Protein AF-A0A2R6P1H3-F1 (afdb_monomer_lite)

Organism: NCBI:txid98765

Radius of gyration: 21.79 Å; chains: 1; bounding box: 63×72×51 Å

Foldseek 3Di:
DDDDDDDDDPDDDDDDDPDDDDCPVVVVVVVVPPPPLQQDPDFDFDDPPDDDPDPVLVVLVVDDLVVVVVVVVVQQVVQVVVVPPPQPPPDQWGAGPPQKIKGWDQLDFVLQVRVQVRCVRQHPFDEWAFSGWDDPDRGTIITMTGHQDDDACVVVLVVDDPVQVVLQLVVVLRSLSSQQSAADDPAQWWDTAVSDFAQQLLFANPDGDDRDRHLLRVLVVLLVQFPDSVQQVVLCVLPSPDDFGWTKDQNADEGGTNRSHDYDSRRIDTDGSCRNLLSRCSVCVPPCPSSNVSSCVSCVPCVSVNVSSVSSSVGHDND

Structure (mmCIF, N/CA/C/O backbone):
data_AF-A0A2R6P1H3-F1
#
_entry.id   AF-A0A2R6P1H3-F1
#
loop_
_atom_site.group_PDB
_atom_site.id
_atom_site.type_symbol
_atom_site.label_atom_id
_atom_site.label_alt_id
_atom_site.label_comp_id
_atom_site.label_asym_id
_atom_site.label_entity_id
_atom_site.label_seq_id
_atom_site.pdbx_PDB_ins_code
_atom_site.Cartn_x
_atom_site.Cartn_y
_atom_site.Cartn_z
_atom_site.occupancy
_atom_site.B_iso_or_equiv
_atom_site.auth_seq_id
_atom_site.auth_comp_id
_atom_site.auth_asym_id
_atom_site.auth_atom_id
_atom_site.pdbx_PDB_model_num
ATOM 1 N N . MET A 1 1 ? -14.918 50.955 0.897 1.00 33.03 1 MET A N 1
ATOM 2 C CA . MET A 1 1 ? -15.504 50.212 -0.246 1.00 33.03 1 MET A CA 1
ATOM 3 C C . MET A 1 1 ? -14.558 49.056 -0.520 1.00 33.03 1 MET A C 1
ATOM 5 O O . MET A 1 1 ? -13.405 49.337 -0.771 1.00 33.03 1 MET A O 1
ATOM 9 N N . SER A 1 2 ? -14.876 47.780 -0.339 1.00 32.81 2 SER A N 1
ATOM 10 C CA . SER A 1 2 ? -16.127 47.047 -0.531 1.00 32.81 2 SER A CA 1
ATOM 11 C C . SER A 1 2 ? -16.197 45.882 0.476 1.00 32.81 2 SER A C 1
ATOM 13 O O . SER A 1 2 ? -15.184 45.242 0.744 1.00 32.81 2 SER A O 1
ATOM 15 N N . LYS A 1 3 ? -17.393 45.657 1.029 1.00 31.00 3 LYS A N 1
ATOM 16 C CA . LYS A 1 3 ? -17.771 44.568 1.940 1.00 31.00 3 LYS A CA 1
ATOM 17 C C . LYS A 1 3 ? -17.941 43.257 1.167 1.00 31.00 3 LYS A C 1
ATOM 19 O O . LYS A 1 3 ? -18.510 43.290 0.084 1.00 31.00 3 LYS A O 1
ATOM 24 N N . PHE A 1 4 ? -17.590 42.135 1.785 1.00 28.83 4 PHE A N 1
ATOM 25 C CA . PHE A 1 4 ? -18.264 40.854 1.561 1.00 28.83 4 PHE A CA 1
ATOM 26 C C . PHE A 1 4 ? -18.373 40.130 2.907 1.00 28.83 4 PHE A C 1
ATOM 28 O O . PHE A 1 4 ? -17.487 39.386 3.310 1.00 28.83 4 PHE A O 1
ATOM 35 N N . ASP A 1 5 ? -19.468 40.417 3.609 1.00 30.80 5 ASP A N 1
ATOM 36 C CA . ASP A 1 5 ? -20.153 39.423 4.428 1.00 30.80 5 ASP A CA 1
ATOM 37 C C . ASP A 1 5 ? -21.025 38.603 3.466 1.00 30.80 5 ASP A C 1
ATOM 39 O O . ASP A 1 5 ? -21.777 39.209 2.705 1.00 30.80 5 ASP A O 1
ATOM 43 N N . ASP A 1 6 ? -20.981 37.269 3.514 1.00 28.09 6 ASP A N 1
ATOM 44 C CA . ASP A 1 6 ? -22.211 36.520 3.789 1.00 28.09 6 ASP A CA 1
ATOM 45 C C . ASP A 1 6 ? -21.942 35.083 4.257 1.00 28.09 6 ASP A C 1
ATOM 47 O O . ASP A 1 6 ? -20.999 34.396 3.867 1.00 28.09 6 ASP A O 1
ATOM 51 N N . LYS A 1 7 ? -22.842 34.669 5.135 1.00 31.78 7 LYS A N 1
ATOM 52 C CA . LYS A 1 7 ? -22.964 33.418 5.860 1.00 31.78 7 LYS A CA 1
ATOM 53 C C . LYS A 1 7 ? -23.128 32.235 4.906 1.00 31.78 7 LYS A C 1
ATOM 55 O O . LYS A 1 7 ? -23.994 32.253 4.036 1.00 31.78 7 LYS A O 1
ATOM 60 N N . SER A 1 8 ? -22.461 31.118 5.197 1.00 29.45 8 SER A N 1
ATOM 61 C CA . SER A 1 8 ? -23.017 29.807 4.851 1.00 29.45 8 SER A CA 1
ATOM 62 C C . SER A 1 8 ? -23.124 28.952 6.109 1.00 29.45 8 SER A C 1
ATOM 64 O O . SER A 1 8 ? -22.167 28.704 6.836 1.00 29.45 8 SER A O 1
ATOM 66 N N . LYS A 1 9 ? -24.376 28.623 6.418 1.00 29.08 9 LYS A N 1
ATOM 67 C CA . LYS A 1 9 ? -24.818 27.813 7.544 1.00 29.08 9 LYS A CA 1
ATOM 68 C C . LYS A 1 9 ? -24.198 26.419 7.447 1.00 29.08 9 LYS A C 1
ATOM 70 O O . LYS A 1 9 ? -24.221 25.815 6.377 1.00 29.08 9 LYS A O 1
ATOM 75 N N . ALA A 1 10 ? -23.755 25.888 8.585 1.00 31.62 10 ALA A N 1
ATOM 76 C CA . ALA A 1 10 ? -23.544 24.460 8.768 1.00 31.62 10 ALA A CA 1
ATOM 77 C C . ALA A 1 10 ? -24.836 23.717 8.382 1.00 31.62 10 ALA A C 1
ATOM 79 O O . ALA A 1 10 ? -25.858 23.820 9.063 1.00 31.62 10 ALA A O 1
ATOM 80 N N . SER A 1 11 ? -24.813 23.029 7.242 1.00 28.19 11 SER A N 1
ATOM 81 C CA . SER A 1 11 ? -25.883 22.117 6.848 1.00 28.19 11 SER A CA 1
ATOM 82 C C . SER A 1 11 ? -25.566 20.743 7.433 1.00 28.19 11 SER A C 1
ATOM 84 O O . SER A 1 11 ? -24.443 20.257 7.316 1.00 28.19 11 SER A O 1
ATOM 86 N N . CYS A 1 12 ? -26.537 20.154 8.136 1.00 27.39 12 CYS A N 1
ATOM 87 C CA . CYS A 1 12 ? -26.436 18.795 8.664 1.00 27.39 12 CYS A CA 1
ATOM 88 C C . CYS A 1 12 ? -26.026 17.814 7.551 1.00 27.39 12 CYS A C 1
ATOM 90 O O . CYS A 1 12 ? -26.547 17.931 6.437 1.00 27.39 12 CYS A O 1
ATOM 92 N N . PRO A 1 13 ? -25.169 16.817 7.832 1.00 32.72 13 PRO A N 1
ATOM 93 C CA . PRO A 1 13 ? -24.882 15.777 6.857 1.00 32.72 13 PRO A CA 1
ATOM 94 C C . PRO A 1 13 ? -26.163 14.985 6.525 1.00 32.72 13 PRO A C 1
ATOM 96 O O . PRO A 1 13 ? -27.018 14.795 7.400 1.00 32.72 13 PRO A O 1
ATOM 99 N N . PRO A 1 14 ? -26.327 14.523 5.271 1.00 27.11 14 PRO A N 1
ATOM 100 C CA . PRO A 1 14 ? -27.475 13.717 4.879 1.00 27.11 14 PRO A CA 1
ATOM 101 C C . PRO A 1 14 ? -27.520 12.431 5.713 1.00 27.11 14 PRO A C 1
ATOM 103 O O . PRO A 1 14 ? -26.521 11.730 5.865 1.00 27.11 14 PRO A O 1
ATOM 106 N N . LYS A 1 15 ? -28.695 12.132 6.279 1.00 28.50 15 LYS A N 1
ATOM 107 C CA . LYS A 1 15 ? -28.952 10.884 7.006 1.00 28.50 15 LYS A CA 1
ATOM 108 C C . LYS A 1 15 ? -28.789 9.703 6.044 1.00 28.50 15 LYS A C 1
ATOM 110 O O . LYS A 1 15 ? -29.409 9.690 4.984 1.00 28.50 15 LYS A O 1
ATOM 115 N N . TRP A 1 16 ? -27.981 8.719 6.437 1.00 31.17 16 TRP A N 1
ATOM 116 C CA . TRP A 1 16 ? -27.856 7.438 5.742 1.00 31.17 16 TRP A CA 1
ATOM 117 C C . TRP A 1 16 ? -29.236 6.773 5.603 1.00 31.17 16 TRP A C 1
ATOM 119 O O . TRP A 1 16 ? -30.031 6.852 6.550 1.00 31.17 16 TRP A O 1
ATOM 129 N N . PRO A 1 17 ? -29.531 6.089 4.482 1.00 26.44 17 PRO A N 1
ATOM 130 C CA . PRO A 1 17 ? -30.713 5.246 4.392 1.00 26.44 17 PRO A CA 1
ATOM 131 C C . PRO A 1 17 ? -30.632 4.167 5.474 1.00 26.44 17 PRO A C 1
ATOM 133 O O . PRO A 1 17 ? -29.733 3.327 5.471 1.00 26.44 17 PRO A O 1
ATOM 136 N N . LYS A 1 18 ? -31.564 4.207 6.428 1.00 32.03 18 LYS A N 1
ATOM 137 C CA . LYS A 1 18 ? -31.853 3.059 7.282 1.00 32.03 18 LYS A CA 1
ATOM 138 C C . LYS A 1 18 ? -32.733 2.123 6.467 1.00 32.03 18 LYS A C 1
ATOM 140 O O . LYS A 1 18 ? -33.946 2.301 6.457 1.00 32.03 18 LYS A O 1
ATOM 145 N N . GLU A 1 19 ? -32.139 1.158 5.780 1.00 30.75 19 GLU A N 1
ATOM 146 C CA . GLU A 1 19 ? -32.908 0.005 5.317 1.00 30.75 19 GLU A CA 1
ATOM 147 C C . GLU A 1 19 ? -32.900 -1.080 6.392 1.00 30.75 19 GLU A C 1
ATOM 149 O O . GLU A 1 19 ? -31.860 -1.464 6.930 1.00 30.75 19 GLU A O 1
ATOM 154 N N . ALA A 1 20 ? -34.115 -1.482 6.755 1.00 28.38 20 ALA A N 1
ATOM 155 C CA . ALA A 1 20 ? -34.430 -2.420 7.810 1.00 28.38 20 ALA A CA 1
ATOM 156 C C . ALA A 1 20 ? -34.337 -3.875 7.325 1.00 28.38 20 ALA A C 1
ATOM 158 O O . ALA A 1 20 ? -34.759 -4.216 6.223 1.00 28.38 20 ALA A O 1
ATOM 159 N N . SER A 1 21 ? -33.797 -4.702 8.221 1.00 42.66 21 SER A N 1
ATOM 160 C CA . SER A 1 21 ? -34.005 -6.138 8.442 1.00 42.66 21 SER A CA 1
ATOM 161 C C . SER A 1 21 ? -34.788 -6.941 7.390 1.00 42.66 21 SER A C 1
ATOM 163 O O . SER A 1 21 ? -36.013 -6.857 7.302 1.00 42.66 21 SER A O 1
ATOM 165 N N . SER A 1 22 ? -34.073 -7.840 6.711 1.00 30.00 22 SER A N 1
ATOM 166 C CA . SER A 1 22 ? -34.547 -9.206 6.386 1.00 30.00 22 SER A CA 1
ATOM 167 C C . SER A 1 22 ? -33.457 -10.126 5.799 1.00 30.00 22 SER A C 1
ATOM 169 O O . SER A 1 22 ? -33.722 -11.304 5.591 1.00 30.00 22 SER A O 1
ATOM 171 N N . ASN A 1 23 ? -32.213 -9.657 5.618 1.00 34.69 23 ASN A N 1
ATOM 172 C CA . ASN A 1 23 ? -31.101 -10.462 5.075 1.00 34.69 23 ASN A CA 1
ATOM 173 C C . ASN A 1 23 ? -30.072 -10.968 6.110 1.00 34.69 23 ASN A C 1
ATOM 175 O O . ASN A 1 23 ? -29.084 -11.600 5.730 1.00 34.69 23 ASN A O 1
ATOM 179 N N . ASP A 1 24 ? -30.299 -10.746 7.409 1.00 37.62 24 ASP A N 1
ATOM 180 C CA . ASP A 1 24 ? -29.314 -11.058 8.461 1.00 37.62 24 ASP A CA 1
ATOM 181 C C . ASP A 1 24 ? -28.998 -12.560 8.593 1.00 37.62 24 ASP A C 1
ATOM 183 O O . ASP A 1 24 ? -27.904 -12.926 9.020 1.00 37.62 24 ASP A O 1
ATOM 187 N N . GLN A 1 25 ? -29.902 -13.452 8.172 1.00 29.39 25 GLN A N 1
ATOM 188 C CA . GLN A 1 25 ? -29.660 -14.900 8.245 1.00 29.39 25 GLN A CA 1
ATOM 189 C C . GLN A 1 25 ? -28.830 -15.446 7.074 1.00 29.39 25 GLN A C 1
ATOM 191 O O . GLN A 1 25 ? -28.012 -16.339 7.285 1.00 29.39 25 GLN A O 1
ATOM 196 N N . LEU A 1 26 ? -28.965 -14.879 5.870 1.00 31.67 26 LEU A N 1
ATOM 197 C CA . LEU A 1 26 ? -28.161 -15.271 4.703 1.00 31.67 26 LEU A CA 1
ATOM 198 C C . LEU A 1 26 ? -26.714 -14.769 4.821 1.00 31.67 26 LEU A C 1
ATOM 200 O O . LEU A 1 26 ? -25.782 -15.523 4.545 1.00 31.67 26 LEU A O 1
ATOM 204 N N . GLY A 1 27 ? -26.513 -13.548 5.333 1.00 31.25 27 GLY A N 1
ATOM 205 C CA . GLY A 1 27 ? -25.176 -13.015 5.624 1.00 31.25 27 GLY A CA 1
ATOM 206 C C . GLY A 1 27 ? -24.448 -13.798 6.724 1.00 31.25 27 GLY A C 1
ATOM 207 O O . GLY A 1 27 ? -23.279 -14.143 6.568 1.00 31.25 27 GLY A O 1
ATOM 208 N N . ALA A 1 28 ? -25.148 -14.173 7.801 1.00 30.77 28 ALA A N 1
ATOM 209 C CA . ALA A 1 28 ? -24.580 -14.952 8.907 1.00 30.77 28 ALA A CA 1
ATOM 210 C C . ALA A 1 28 ? -24.178 -16.391 8.528 1.00 30.77 28 ALA A C 1
ATOM 212 O O . ALA A 1 28 ? -23.336 -16.999 9.196 1.00 30.77 28 ALA A O 1
ATOM 213 N N . GLN A 1 29 ? -24.772 -16.952 7.472 1.00 29.25 29 GLN A N 1
ATOM 214 C CA . GLN A 1 29 ? -24.432 -18.282 6.965 1.00 29.25 29 GLN A CA 1
ATOM 215 C C . GLN A 1 29 ? -23.249 -18.235 5.985 1.00 29.25 29 GLN A C 1
ATOM 217 O O . GLN A 1 29 ? -22.448 -19.166 5.951 1.00 29.25 29 GLN A O 1
ATOM 222 N N . GLN A 1 30 ? -23.076 -17.121 5.267 1.00 34.50 30 GLN A N 1
ATOM 223 C CA . GLN A 1 30 ? -21.921 -16.868 4.401 1.00 34.50 30 GLN A CA 1
ATOM 224 C C . GLN A 1 30 ? -20.653 -16.531 5.210 1.00 34.50 30 GLN A C 1
ATOM 226 O O . GLN A 1 30 ? -19.574 -17.009 4.876 1.00 34.50 30 GLN A O 1
ATOM 231 N N . LEU A 1 31 ? -20.803 -15.826 6.341 1.00 39.59 31 LEU A N 1
ATOM 232 C CA . LEU A 1 31 ? -19.729 -15.510 7.300 1.00 39.59 31 LEU A CA 1
ATOM 233 C C . LEU A 1 31 ? -19.120 -16.749 7.985 1.00 39.59 31 LEU A C 1
ATOM 235 O O . LEU A 1 31 ? -17.983 -16.709 8.440 1.00 39.59 31 LEU A O 1
ATOM 239 N N . ARG A 1 32 ? -19.862 -17.864 8.057 1.00 32.06 32 ARG A N 1
ATOM 240 C CA . ARG A 1 32 ? -19.382 -19.138 8.628 1.00 32.06 32 ARG A CA 1
ATOM 241 C C . ARG A 1 32 ? -18.575 -19.991 7.644 1.00 32.06 32 ARG A C 1
ATOM 243 O O . ARG A 1 32 ? -17.956 -20.961 8.067 1.00 32.06 32 ARG A O 1
ATOM 250 N N . ASN A 1 33 ? -18.596 -19.620 6.364 1.00 34.75 33 ASN A N 1
ATOM 251 C CA . ASN A 1 33 ? -17.912 -20.306 5.271 1.00 34.75 33 ASN A CA 1
ATOM 252 C C . ASN A 1 33 ? -16.757 -19.479 4.693 1.00 34.75 33 ASN A C 1
ATOM 254 O O . ASN A 1 33 ? -16.217 -19.857 3.651 1.00 34.75 33 ASN A O 1
ATOM 258 N N . GLU A 1 34 ? -16.370 -18.363 5.326 1.00 49.38 34 GLU A N 1
ATOM 259 C CA . GLU A 1 34 ? -15.083 -17.761 4.988 1.00 49.38 34 GLU A CA 1
ATOM 260 C C . GLU A 1 34 ? -14.005 -18.815 5.259 1.00 49.38 34 GLU A C 1
ATOM 262 O O . GLU A 1 34 ? -14.027 -19.422 6.336 1.00 49.38 34 GLU A O 1
ATOM 267 N N . PRO A 1 35 ? -13.113 -19.105 4.291 1.00 43.41 35 PRO A N 1
ATOM 268 C CA . PRO A 1 35 ? -12.033 -20.044 4.523 1.00 43.41 35 PRO A CA 1
ATOM 269 C C . PRO A 1 35 ? -11.306 -19.544 5.761 1.00 43.41 35 PRO A C 1
ATOM 271 O O . PRO A 1 35 ? -10.772 -18.435 5.753 1.00 43.41 35 PRO A O 1
ATOM 274 N N . SER A 1 36 ? -11.372 -20.331 6.839 1.00 44.16 36 SER A N 1
ATOM 275 C CA . SER A 1 36 ? -10.638 -20.091 8.075 1.00 44.16 36 SER A CA 1
ATOM 276 C C . SER A 1 36 ? -9.272 -19.565 7.686 1.00 44.16 36 SER A C 1
ATOM 278 O O . SER A 1 36 ? -8.607 -20.262 6.926 1.00 44.16 36 SER A O 1
ATOM 280 N N . PHE A 1 37 ? -8.925 -18.344 8.105 1.00 52.81 37 PHE A N 1
ATOM 281 C CA . PHE A 1 37 ? -7.679 -17.660 7.763 1.00 52.81 37 PHE A CA 1
ATOM 282 C C . PHE A 1 37 ? -6.517 -18.651 7.816 1.00 52.81 37 PHE A C 1
ATOM 284 O O . PHE A 1 37 ? -5.972 -18.942 8.880 1.00 52.81 37 PHE A O 1
ATOM 291 N N . HIS A 1 38 ? -6.187 -19.248 6.673 1.00 54.06 38 HIS A N 1
ATOM 292 C CA . HIS A 1 38 ? -5.182 -20.288 6.629 1.00 54.06 38 HIS A CA 1
ATOM 293 C C . HIS A 1 38 ? -3.865 -19.543 6.598 1.00 54.06 38 HIS A C 1
ATOM 295 O O . HIS A 1 38 ? -3.407 -19.110 5.543 1.00 54.06 38 HIS A O 1
ATOM 301 N N . THR A 1 39 ? -3.29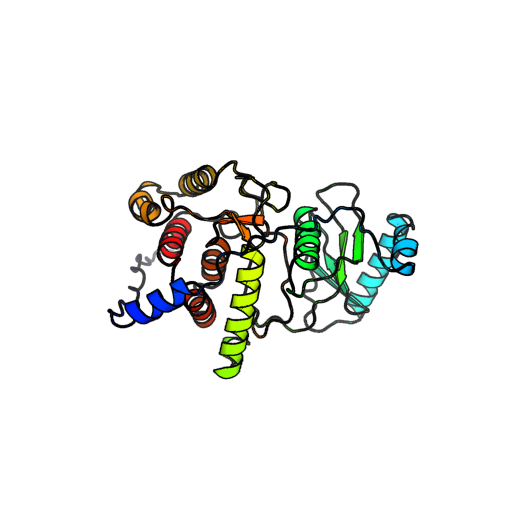4 -19.327 7.783 1.00 60.81 39 THR A N 1
ATOM 302 C CA . THR A 1 39 ? -1.964 -18.751 7.918 1.00 60.81 39 THR A CA 1
ATOM 303 C C . THR A 1 39 ? -1.014 -19.559 7.051 1.00 60.81 39 THR A C 1
ATOM 305 O O . THR A 1 39 ? -0.880 -20.776 7.213 1.00 60.81 39 THR A O 1
ATOM 308 N N . LYS A 1 40 ? -0.362 -18.890 6.102 1.00 65.94 40 LYS A N 1
ATOM 309 C CA . LYS A 1 40 ? 0.621 -19.552 5.254 1.00 65.94 40 LYS A CA 1
ATOM 310 C C . LYS A 1 40 ? 1.803 -19.968 6.133 1.00 65.94 40 LYS A C 1
ATOM 312 O O . LYS A 1 40 ? 2.494 -19.123 6.691 1.00 65.94 40 LYS A O 1
ATOM 317 N N . SER A 1 41 ? 2.026 -21.275 6.271 1.00 62.88 41 SER A N 1
ATOM 318 C CA . SER A 1 41 ? 3.007 -21.848 7.209 1.00 62.88 41 SER A CA 1
ATOM 319 C C . SER A 1 41 ? 4.468 -21.548 6.856 1.00 62.88 41 SER A C 1
ATOM 321 O O . SER A 1 41 ? 5.347 -21.685 7.703 1.00 62.88 41 SER A O 1
ATOM 323 N N . SER A 1 42 ? 4.740 -21.122 5.619 1.00 79.75 42 SER A N 1
ATOM 324 C CA . SER A 1 42 ? 6.061 -20.684 5.175 1.00 79.75 42 SER A CA 1
ATOM 325 C C . SER A 1 42 ? 5.925 -19.465 4.267 1.00 79.75 42 SER A C 1
ATOM 327 O O . SER A 1 42 ? 5.405 -19.554 3.152 1.00 79.75 42 SER A O 1
ATOM 329 N N . LEU A 1 43 ? 6.370 -18.316 4.778 1.00 87.56 43 LEU A N 1
ATOM 330 C CA . LEU A 1 43 ? 6.451 -17.062 4.040 1.00 87.56 43 LEU A CA 1
ATOM 331 C C . LEU A 1 43 ? 7.877 -16.861 3.520 1.00 87.56 43 LEU A C 1
ATOM 333 O O . LEU A 1 43 ? 8.850 -16.995 4.261 1.00 87.56 43 LEU A O 1
ATOM 337 N N . VAL A 1 44 ? 8.002 -16.506 2.245 1.00 90.38 44 VAL A N 1
ATOM 338 C CA . VAL A 1 44 ? 9.281 -16.159 1.620 1.00 90.38 44 VAL A CA 1
ATOM 339 C C . VAL A 1 44 ? 9.573 -14.689 1.893 1.00 90.38 44 VAL A C 1
ATOM 341 O O . VAL A 1 44 ? 8.879 -13.817 1.371 1.00 90.38 44 VAL A O 1
ATOM 344 N N . LEU A 1 45 ? 10.597 -14.406 2.699 1.00 90.69 45 LEU A N 1
ATOM 345 C CA . LEU A 1 45 ? 11.023 -13.037 2.992 1.00 90.69 45 LEU A CA 1
ATOM 346 C C . LEU A 1 45 ? 12.038 -12.550 1.944 1.00 90.69 45 LEU A C 1
ATOM 348 O O . LEU A 1 45 ? 13.092 -13.176 1.780 1.00 90.69 45 LEU A O 1
ATOM 352 N N . PRO A 1 46 ? 11.752 -11.454 1.222 1.00 91.88 46 PRO A N 1
ATOM 353 C CA . PRO A 1 46 ? 12.690 -10.881 0.270 1.00 91.88 46 PRO A CA 1
ATOM 354 C C . PRO A 1 46 ? 13.813 -10.123 0.979 1.00 91.88 46 PRO A C 1
ATOM 356 O O . PRO A 1 46 ? 13.686 -9.684 2.120 1.00 91.88 46 PRO A O 1
ATOM 359 N N . SER A 1 47 ? 14.918 -9.924 0.267 1.00 90.75 47 SER A N 1
ATOM 360 C CA . SER A 1 47 ? 16.018 -9.076 0.714 1.00 90.75 47 SER A CA 1
ATOM 361 C C . SER A 1 47 ? 16.676 -8.364 -0.463 1.00 90.75 47 SER A C 1
ATOM 363 O O . SER A 1 47 ? 16.567 -8.789 -1.617 1.00 90.75 47 SER A O 1
ATOM 365 N N . LEU A 1 48 ? 17.358 -7.261 -0.156 1.00 88.50 48 LEU A N 1
ATOM 366 C CA . LEU A 1 48 ? 18.230 -6.553 -1.087 1.00 88.50 48 LEU A CA 1
ATOM 367 C C . LEU A 1 48 ? 19.699 -6.922 -0.801 1.00 88.50 48 LEU A C 1
ATOM 369 O O . LEU A 1 48 ? 20.044 -7.133 0.363 1.00 88.50 48 LEU A O 1
ATOM 373 N N . PRO A 1 49 ? 20.574 -6.991 -1.825 1.00 87.62 49 PRO A N 1
ATOM 374 C CA . PRO A 1 49 ? 20.304 -6.735 -3.244 1.00 87.62 49 PRO A CA 1
ATOM 375 C C . PRO A 1 49 ? 19.514 -7.867 -3.928 1.00 87.62 49 PRO A C 1
ATOM 377 O O . PRO A 1 49 ? 19.554 -9.023 -3.512 1.00 87.62 49 PRO A O 1
ATOM 380 N N . ILE A 1 50 ? 18.812 -7.532 -5.015 1.00 87.38 50 ILE A N 1
ATOM 381 C CA . ILE A 1 50 ? 17.925 -8.460 -5.736 1.00 87.38 50 ILE A CA 1
ATOM 382 C C . ILE A 1 50 ? 18.715 -9.626 -6.341 1.00 87.38 50 ILE A C 1
ATOM 384 O O . ILE A 1 50 ? 19.579 -9.442 -7.209 1.00 87.38 50 ILE A O 1
ATOM 388 N N . LYS A 1 51 ? 18.331 -10.848 -5.971 1.00 82.00 51 LYS A N 1
ATOM 389 C CA . LYS A 1 51 ? 18.852 -12.083 -6.567 1.00 82.00 51 LYS A CA 1
ATOM 390 C C . LYS A 1 51 ? 18.110 -12.376 -7.877 1.00 82.00 51 LYS A C 1
ATOM 392 O O . LYS A 1 51 ? 16.901 -12.572 -7.869 1.00 82.00 51 LYS A O 1
ATOM 397 N N . SER A 1 52 ? 18.821 -12.382 -9.012 1.00 74.75 52 SER A N 1
ATOM 398 C CA . SER A 1 52 ? 18.239 -12.819 -10.294 1.00 74.75 52 SER A CA 1
ATOM 399 C C . SER A 1 52 ? 18.243 -14.330 -10.373 1.00 74.75 52 SER A C 1
ATOM 401 O O . SER A 1 52 ? 19.260 -14.952 -10.080 1.00 74.75 52 SER A O 1
ATOM 403 N N . THR A 1 53 ? 17.183 -14.895 -10.933 1.00 71.56 53 THR A N 1
ATOM 404 C CA . THR A 1 53 ? 17.216 -16.250 -11.493 1.00 71.56 53 THR A CA 1
ATOM 405 C C . THR A 1 53 ? 17.778 -16.270 -12.922 1.00 71.56 53 THR A C 1
ATOM 407 O O . THR A 1 53 ? 18.270 -17.300 -13.370 1.00 71.56 53 THR A O 1
ATOM 410 N N . PHE A 1 54 ? 17.780 -15.129 -13.631 1.00 82.06 54 PHE A N 1
ATOM 411 C CA . PHE A 1 54 ? 18.310 -15.002 -14.996 1.00 82.06 54 PHE A CA 1
ATOM 412 C C . PHE A 1 54 ? 19.725 -14.415 -15.030 1.00 82.06 54 PHE A C 1
ATOM 414 O O . PHE A 1 54 ? 19.957 -13.312 -14.520 1.00 82.06 54 PHE A O 1
ATOM 421 N N . TRP A 1 55 ? 20.643 -15.106 -15.715 1.00 84.50 55 TRP A N 1
ATOM 422 C CA . TRP A 1 55 ? 22.066 -14.750 -15.786 1.00 84.50 55 TRP A CA 1
ATOM 423 C C . TRP A 1 55 ? 22.325 -13.351 -16.362 1.00 84.50 55 TRP A C 1
ATOM 425 O O . TRP A 1 55 ? 23.173 -12.637 -15.836 1.00 84.50 55 TRP A O 1
ATOM 435 N N . LEU A 1 56 ? 21.557 -12.915 -17.369 1.00 87.12 56 LEU A N 1
ATOM 436 C CA . LEU A 1 56 ? 21.673 -11.567 -17.943 1.00 87.12 56 LEU A CA 1
ATOM 437 C C . LEU A 1 56 ? 21.383 -10.474 -16.911 1.00 87.12 56 LEU A C 1
ATOM 439 O O . LEU A 1 56 ? 22.101 -9.481 -16.846 1.00 87.12 56 LEU A O 1
ATOM 443 N N . GLY A 1 57 ? 20.359 -10.670 -16.076 1.00 87.31 57 GLY A N 1
ATOM 444 C CA . GLY A 1 57 ? 20.024 -9.725 -15.009 1.00 87.31 57 GLY A CA 1
ATOM 445 C C . GLY A 1 57 ? 21.107 -9.672 -13.931 1.00 87.31 57 GLY A C 1
ATOM 446 O O . GLY A 1 57 ? 21.463 -8.590 -13.473 1.00 87.31 57 GLY A O 1
ATOM 447 N N . SER A 1 58 ? 21.673 -10.828 -13.568 1.00 88.31 58 SER A N 1
ATOM 448 C CA . SER A 1 58 ? 22.800 -10.902 -12.628 1.00 88.31 58 SER A CA 1
ATOM 449 C C . SER A 1 58 ? 24.050 -10.217 -13.182 1.00 88.31 58 SER A C 1
ATOM 451 O O . SER A 1 58 ? 24.674 -9.425 -12.480 1.00 88.31 58 SER A O 1
ATOM 453 N N . LEU A 1 59 ? 24.381 -10.466 -14.453 1.00 91.50 59 LEU A N 1
ATOM 454 C CA . LEU A 1 59 ? 25.504 -9.828 -15.135 1.00 91.50 59 LEU A CA 1
ATOM 455 C C . LEU A 1 59 ? 25.305 -8.312 -15.205 1.00 91.50 59 LEU A C 1
ATOM 457 O O . LEU A 1 59 ? 26.199 -7.566 -14.824 1.00 91.50 59 LEU A O 1
ATOM 461 N N . TRP A 1 60 ? 24.119 -7.846 -15.599 1.00 93.75 60 TRP A N 1
ATOM 462 C CA . TRP A 1 60 ? 23.814 -6.418 -15.635 1.00 93.75 60 TRP A CA 1
ATOM 463 C C . TRP A 1 60 ? 23.993 -5.761 -14.262 1.00 93.75 60 TRP A C 1
ATOM 465 O O . TRP A 1 60 ? 24.668 -4.741 -14.158 1.00 93.75 60 TRP A O 1
ATOM 475 N N . ARG A 1 61 ? 23.463 -6.367 -13.191 1.00 91.94 61 ARG A N 1
ATOM 476 C CA . ARG A 1 61 ? 23.568 -5.819 -11.826 1.00 91.94 61 ARG A CA 1
ATOM 477 C C . ARG A 1 61 ? 24.957 -5.930 -11.197 1.00 91.94 61 ARG A C 1
ATOM 479 O O . ARG A 1 61 ? 25.213 -5.215 -10.233 1.00 91.94 61 ARG A O 1
ATOM 486 N N . SER A 1 62 ? 25.857 -6.746 -11.752 1.00 91.31 62 SER A N 1
ATOM 487 C CA . SER A 1 62 ? 27.280 -6.720 -11.378 1.00 91.31 62 SER A CA 1
ATOM 488 C C . SER A 1 62 ? 28.024 -5.478 -11.887 1.00 91.31 62 SER A C 1
ATOM 490 O O . SER A 1 62 ? 29.098 -5.166 -11.376 1.00 91.31 62 SER A O 1
ATOM 492 N N . LEU A 1 63 ? 27.458 -4.737 -12.851 1.00 94.12 63 LEU A N 1
ATOM 493 C CA . LEU A 1 63 ? 28.028 -3.466 -13.295 1.00 94.12 63 LEU A CA 1
ATOM 494 C C . LEU A 1 63 ? 27.859 -2.378 -12.216 1.00 94.12 63 LEU A C 1
ATOM 496 O O . LEU A 1 63 ? 26.839 -2.364 -11.508 1.00 94.12 63 LEU A O 1
ATOM 500 N N . PRO A 1 64 ? 28.800 -1.413 -12.129 1.00 94.06 64 PRO A N 1
ATOM 501 C CA . PRO A 1 64 ? 28.707 -0.295 -11.194 1.00 94.06 64 PRO A CA 1
ATOM 502 C C . PRO A 1 64 ? 27.361 0.435 -11.277 1.00 94.06 64 PRO A C 1
ATOM 504 O O . PRO A 1 64 ? 26.819 0.654 -12.366 1.00 94.06 64 PRO A O 1
ATOM 507 N N . SER A 1 65 ? 26.831 0.850 -10.124 1.00 92.75 65 SER A N 1
ATOM 508 C CA . SER A 1 65 ? 25.558 1.581 -10.024 1.00 92.75 65 SER A CA 1
ATOM 509 C C . SER A 1 65 ? 25.544 2.843 -10.892 1.00 92.75 65 SER A C 1
ATOM 511 O O . SER A 1 65 ? 24.547 3.116 -11.556 1.00 92.75 65 SER A O 1
ATOM 513 N N . SER A 1 66 ? 26.666 3.565 -10.961 1.00 92.44 66 SER A N 1
ATOM 514 C CA . SER A 1 66 ? 26.844 4.750 -11.809 1.00 92.44 66 SER A CA 1
ATOM 515 C C . SER A 1 66 ? 26.627 4.447 -13.294 1.00 92.44 66 SER A C 1
ATOM 517 O O . SER A 1 66 ? 25.925 5.192 -13.978 1.00 92.44 66 SER A O 1
ATOM 519 N N . PHE A 1 67 ? 27.154 3.324 -13.786 1.00 94.94 67 PHE A N 1
ATOM 520 C CA . PHE A 1 67 ? 26.983 2.902 -15.175 1.00 94.94 67 PHE A CA 1
ATOM 521 C C . PHE A 1 67 ? 25.528 2.529 -15.477 1.00 94.94 67 PHE A C 1
ATOM 523 O O . PHE A 1 67 ? 24.943 3.017 -16.447 1.00 94.94 67 PHE A O 1
ATOM 530 N N . ARG A 1 68 ? 24.908 1.718 -14.612 1.00 95.06 68 ARG A N 1
ATOM 531 C CA . ARG A 1 68 ? 23.489 1.350 -14.750 1.00 95.06 68 ARG A CA 1
ATOM 532 C C . ARG A 1 68 ? 22.581 2.580 -14.716 1.00 95.06 68 ARG A C 1
ATOM 534 O O . ARG A 1 68 ? 21.675 2.699 -15.536 1.00 95.06 68 ARG A O 1
ATOM 541 N N . MET A 1 69 ? 22.871 3.537 -13.834 1.00 93.38 69 MET A N 1
ATOM 542 C CA . MET A 1 69 ? 22.138 4.799 -13.735 1.00 93.38 69 MET A CA 1
ATOM 543 C C . MET A 1 69 ? 22.238 5.639 -15.017 1.00 93.38 69 MET A C 1
ATOM 545 O O . MET A 1 69 ? 21.236 6.213 -15.443 1.00 93.38 69 MET A O 1
ATOM 549 N N . ILE A 1 70 ? 23.406 5.693 -15.672 1.00 94.25 70 ILE A N 1
ATOM 550 C CA . ILE A 1 70 ? 23.548 6.356 -16.982 1.00 94.25 70 ILE A CA 1
ATOM 551 C C . ILE A 1 70 ? 22.610 5.707 -18.006 1.00 94.25 70 ILE A C 1
ATOM 553 O O . ILE A 1 70 ? 21.854 6.413 -18.676 1.00 94.25 70 ILE A O 1
ATOM 557 N N . ALA A 1 71 ? 22.587 4.374 -18.082 1.00 95.31 71 ALA A N 1
ATOM 558 C CA . ALA A 1 71 ? 21.689 3.661 -18.988 1.00 95.31 71 ALA A CA 1
ATOM 559 C C . ALA A 1 71 ? 20.206 3.960 -18.694 1.00 95.31 71 ALA A C 1
ATOM 561 O O . ALA A 1 71 ? 19.431 4.224 -19.615 1.00 95.31 71 ALA A O 1
ATOM 562 N N . TYR A 1 72 ? 19.805 4.000 -17.420 1.00 93.62 72 TYR A N 1
ATOM 563 C CA . TYR A 1 72 ? 18.427 4.319 -17.029 1.00 93.62 72 TYR A CA 1
ATOM 564 C C . TYR A 1 72 ? 18.036 5.767 -17.328 1.00 93.62 72 TYR A C 1
ATOM 566 O O . TYR A 1 72 ? 16.912 6.017 -17.761 1.00 93.62 72 TYR A O 1
ATOM 574 N N . ARG A 1 73 ? 18.964 6.719 -17.198 1.00 91.44 73 ARG A N 1
ATOM 575 C CA . ARG A 1 73 ? 18.754 8.110 -17.631 1.00 91.44 73 ARG A CA 1
ATOM 576 C C . ARG A 1 73 ? 18.575 8.221 -19.146 1.00 91.44 73 ARG A C 1
ATOM 578 O O . ARG A 1 73 ? 17.713 8.972 -19.597 1.00 91.44 73 ARG A O 1
ATOM 585 N N . CYS A 1 74 ? 19.314 7.438 -19.933 1.00 93.50 74 CYS A N 1
ATOM 586 C CA . CYS A 1 74 ? 19.092 7.353 -21.379 1.00 93.50 74 CYS A CA 1
ATOM 587 C C . CYS A 1 74 ? 17.700 6.786 -21.705 1.00 93.50 74 CYS A C 1
ATOM 589 O O . CYS A 1 74 ? 16.996 7.341 -22.546 1.00 93.50 74 CYS A O 1
ATOM 591 N N . LEU A 1 75 ? 17.262 5.727 -21.013 1.00 92.81 75 LEU A N 1
ATOM 592 C CA . LEU A 1 75 ? 15.912 5.174 -21.186 1.00 92.81 75 LEU A CA 1
ATOM 593 C C . LEU A 1 75 ? 14.816 6.169 -20.789 1.00 92.81 75 LEU A C 1
ATOM 595 O O . LEU A 1 75 ? 13.799 6.242 -21.476 1.00 92.81 75 LEU A O 1
ATOM 599 N N . LEU A 1 76 ? 15.028 6.949 -19.725 1.00 88.56 76 LEU A N 1
ATOM 600 C CA . LEU A 1 76 ? 14.140 8.044 -19.325 1.00 88.56 76 LEU A CA 1
ATOM 601 C C . LEU A 1 76 ? 13.998 9.069 -20.449 1.00 88.56 76 LEU A C 1
ATOM 603 O O . LEU A 1 76 ? 12.881 9.389 -20.852 1.00 88.56 76 LEU A O 1
ATOM 607 N N . TYR A 1 77 ? 15.125 9.523 -20.999 1.00 88.12 77 TYR A N 1
ATOM 608 C CA . TYR A 1 77 ? 15.138 10.469 -22.111 1.00 88.12 77 TYR A CA 1
ATOM 609 C C . TYR A 1 77 ? 14.385 9.928 -23.334 1.00 88.12 77 TYR A C 1
ATOM 611 O O . TYR A 1 77 ? 13.551 10.626 -23.912 1.00 88.12 77 TYR A O 1
ATOM 619 N N . ILE A 1 78 ? 14.627 8.667 -23.710 1.00 89.56 78 ILE A N 1
ATOM 620 C CA . ILE A 1 78 ? 13.919 8.019 -24.822 1.00 89.56 78 ILE A CA 1
ATOM 621 C C . ILE A 1 78 ? 12.415 7.937 -24.521 1.00 89.56 78 ILE A C 1
ATOM 623 O O . ILE A 1 78 ? 11.605 8.312 -25.367 1.00 89.56 78 ILE A O 1
ATOM 627 N N . GLY A 1 79 ? 12.028 7.499 -23.319 1.00 86.12 79 GLY A N 1
ATOM 628 C CA . GLY A 1 79 ? 10.627 7.380 -22.906 1.00 86.12 79 GLY A CA 1
ATOM 629 C C . GLY A 1 79 ? 9.862 8.704 -22.983 1.00 86.12 79 GLY A C 1
ATOM 630 O O . GLY A 1 79 ? 8.732 8.737 -23.472 1.00 86.12 79 GLY A O 1
ATOM 631 N N . GLU A 1 80 ? 10.493 9.814 -22.590 1.00 82.25 80 GLU A N 1
ATOM 632 C CA . GLU A 1 80 ? 9.913 11.157 -22.716 1.00 82.25 80 GLU A CA 1
ATOM 633 C C . GLU A 1 80 ? 9.697 11.566 -24.180 1.00 82.25 80 GLU A C 1
ATOM 635 O O . GLU A 1 80 ? 8.676 12.174 -24.517 1.00 82.25 80 GLU A O 1
ATOM 640 N N . LYS A 1 81 ? 10.620 11.199 -25.079 1.00 84.31 81 LYS A N 1
ATOM 641 C CA . LYS A 1 81 ? 10.496 11.480 -26.518 1.00 84.31 81 LYS A CA 1
ATOM 642 C C . LYS A 1 81 ? 9.426 10.642 -27.204 1.00 84.31 81 LYS A C 1
ATOM 644 O O . LYS A 1 81 ? 8.789 11.139 -28.131 1.00 84.31 81 LYS A O 1
ATOM 649 N N . LEU A 1 82 ? 9.185 9.420 -26.732 1.00 82.50 82 LEU A N 1
ATOM 650 C CA . LEU A 1 82 ? 8.148 8.538 -27.271 1.00 82.50 82 LEU A CA 1
ATOM 651 C C . LEU A 1 82 ? 6.717 9.007 -26.953 1.00 82.50 82 LEU A C 1
ATOM 653 O O . LEU A 1 82 ? 5.776 8.418 -27.477 1.00 82.50 82 LEU A O 1
ATOM 657 N N . LYS A 1 83 ? 6.541 10.062 -26.132 1.00 68.06 83 LYS A N 1
ATOM 658 C CA . LYS A 1 83 ? 5.243 10.675 -25.781 1.00 68.06 83 LYS A CA 1
ATOM 659 C C . LYS A 1 83 ? 4.157 9.629 -25.507 1.00 68.06 83 LYS A C 1
ATOM 661 O O . LYS A 1 83 ? 3.064 9.706 -26.067 1.00 68.06 83 LYS A O 1
ATOM 666 N N . HIS A 1 84 ? 4.456 8.629 -24.673 1.00 65.31 84 HIS A N 1
ATOM 667 C CA . HIS A 1 84 ? 3.484 7.572 -24.406 1.00 65.31 84 HIS A CA 1
ATOM 668 C C . HIS A 1 84 ? 2.153 8.192 -23.930 1.00 65.31 84 HIS A C 1
ATOM 670 O O . HIS A 1 84 ? 2.180 9.032 -23.021 1.00 65.31 84 HIS A O 1
ATOM 676 N N . PRO A 1 85 ? 0.998 7.804 -24.504 1.00 53.47 85 PRO A N 1
ATOM 677 C CA . PRO A 1 85 ? -0.295 8.238 -23.990 1.00 53.47 85 PRO A CA 1
ATOM 678 C C . PRO A 1 85 ? -0.400 7.848 -22.507 1.00 53.47 85 PRO A C 1
ATOM 680 O O . PRO A 1 85 ? 0.067 6.778 -22.107 1.00 53.47 85 PRO A O 1
ATOM 683 N N . ASN A 1 86 ? -0.941 8.753 -21.688 1.00 52.94 86 ASN A N 1
ATOM 684 C CA . ASN A 1 86 ? -1.000 8.656 -20.221 1.00 52.94 86 ASN A CA 1
ATOM 685 C C . ASN A 1 86 ? 0.362 8.694 -19.500 1.00 52.94 86 ASN A C 1
ATOM 687 O O . ASN A 1 86 ? 0.482 8.243 -18.360 1.00 52.94 86 ASN A O 1
ATOM 691 N N . SER A 1 87 ? 1.400 9.259 -20.126 1.00 51.91 87 SER A N 1
ATOM 692 C CA . SER A 1 87 ? 2.591 9.683 -19.385 1.00 51.91 87 SER A CA 1
ATOM 693 C C . SER A 1 87 ? 2.185 10.814 -18.446 1.00 51.91 87 SER A C 1
ATOM 695 O O . SER A 1 87 ? 2.066 11.958 -18.881 1.00 51.91 87 SER A O 1
ATOM 697 N N . PHE A 1 88 ? 1.976 10.514 -17.164 1.00 49.91 88 PHE A N 1
ATOM 698 C CA . PHE A 1 88 ? 1.894 11.514 -16.097 1.00 49.91 88 PHE A CA 1
ATOM 699 C C . PHE A 1 88 ? 3.278 12.179 -15.937 1.00 49.91 88 PHE A C 1
ATOM 701 O O . PHE A 1 88 ? 4.039 11.936 -15.001 1.00 49.91 88 PHE A O 1
ATOM 708 N N . GLY A 1 89 ? 3.664 12.958 -16.947 1.00 46.59 89 GLY A N 1
ATOM 709 C CA . GLY A 1 89 ? 4.962 13.592 -17.094 1.00 46.59 89 GLY A CA 1
ATOM 710 C C . GLY A 1 89 ? 5.082 14.772 -16.146 1.00 46.59 89 GLY A C 1
ATOM 711 O O . GLY A 1 89 ? 4.737 15.887 -16.523 1.00 46.59 89 GLY A O 1
ATOM 712 N N . ARG A 1 90 ? 5.538 14.473 -14.922 1.00 52.03 90 ARG A N 1
ATOM 713 C CA . ARG A 1 90 ? 6.237 15.319 -13.922 1.00 52.03 90 ARG A CA 1
ATOM 714 C C . ARG A 1 90 ? 6.261 14.673 -12.522 1.00 52.03 90 ARG A C 1
ATOM 716 O O . ARG A 1 90 ? 6.792 15.277 -11.601 1.00 52.03 90 ARG A O 1
ATOM 723 N N . GLY A 1 91 ? 5.727 13.459 -12.353 1.00 66.00 91 GLY A N 1
ATOM 724 C CA . GLY A 1 91 ? 5.739 12.740 -11.074 1.00 66.00 91 GLY A CA 1
ATOM 725 C C . GLY A 1 91 ? 7.013 11.928 -10.806 1.00 66.00 91 GLY A C 1
ATOM 726 O O . GLY A 1 91 ? 7.873 11.781 -11.681 1.00 66.00 91 GLY A O 1
ATOM 727 N N . ARG A 1 92 ? 7.077 11.366 -9.590 1.00 77.19 92 ARG A N 1
ATOM 728 C CA . ARG A 1 92 ? 8.107 10.429 -9.089 1.00 77.19 92 ARG A CA 1
ATOM 729 C C . ARG A 1 92 ? 8.145 9.093 -9.835 1.00 77.19 92 ARG A C 1
ATOM 731 O O . ARG A 1 92 ? 9.122 8.364 -9.734 1.00 77.19 92 ARG A O 1
ATOM 738 N N . VAL A 1 93 ? 7.087 8.780 -10.583 1.00 85.31 93 VAL A N 1
ATOM 739 C CA . VAL A 1 93 ? 6.936 7.560 -11.381 1.00 85.31 93 VAL A CA 1
ATOM 740 C C . VAL A 1 93 ? 7.022 7.923 -12.861 1.00 85.31 93 VAL A C 1
ATOM 742 O O . VAL A 1 93 ? 6.314 8.817 -13.327 1.00 85.31 93 VAL A O 1
ATOM 745 N N . ARG A 1 94 ? 7.881 7.240 -13.620 1.00 86.88 94 ARG A N 1
ATOM 746 C CA . ARG A 1 94 ? 8.094 7.505 -15.051 1.00 86.88 94 ARG A CA 1
ATOM 747 C C . ARG A 1 94 ? 8.014 6.221 -15.859 1.00 86.88 94 ARG A C 1
ATOM 749 O O . ARG A 1 94 ? 8.610 5.215 -15.487 1.00 86.88 94 ARG A O 1
ATOM 756 N N . ARG A 1 95 ? 7.287 6.268 -16.980 1.00 87.44 95 ARG A N 1
ATOM 757 C CA . ARG A 1 95 ? 7.235 5.171 -17.952 1.00 87.44 95 ARG A CA 1
ATOM 758 C C . ARG A 1 95 ? 8.491 5.195 -18.818 1.00 87.44 95 ARG A C 1
ATOM 760 O O . ARG A 1 95 ? 8.881 6.249 -19.314 1.00 87.44 95 ARG A O 1
ATOM 767 N N . LEU A 1 96 ? 9.074 4.025 -19.021 1.00 90.38 96 LEU A N 1
ATOM 768 C CA . LEU A 1 96 ? 10.242 3.793 -19.861 1.00 90.38 96 LEU A CA 1
ATOM 769 C C . LEU A 1 96 ? 9.857 2.928 -21.074 1.00 90.38 96 LEU A C 1
ATOM 771 O O . LEU A 1 96 ? 8.800 2.279 -21.065 1.00 90.38 96 LEU A O 1
ATOM 775 N N . PRO A 1 97 ? 10.712 2.870 -22.113 1.00 90.00 97 PRO A N 1
ATOM 776 C CA . PRO A 1 97 ? 10.591 1.872 -23.170 1.00 90.00 97 PRO A CA 1
ATOM 777 C C . PRO A 1 97 ? 10.530 0.438 -22.615 1.00 90.00 97 PRO A C 1
ATOM 779 O O . PRO A 1 97 ? 10.879 0.181 -21.463 1.00 90.00 97 PRO A O 1
ATOM 782 N N . PHE A 1 98 ? 10.102 -0.509 -23.453 1.00 91.31 98 PHE A N 1
ATOM 783 C CA . PHE A 1 98 ? 10.061 -1.944 -23.123 1.00 91.31 98 PHE A CA 1
ATOM 784 C C . PHE A 1 98 ? 9.141 -2.311 -21.948 1.00 91.31 98 PHE A C 1
ATOM 786 O O . PHE A 1 98 ? 9.400 -3.270 -21.229 1.00 91.31 98 PHE A O 1
ATOM 793 N N . ASN A 1 99 ? 8.040 -1.570 -21.768 1.00 89.88 99 ASN A N 1
ATOM 794 C CA . ASN A 1 99 ? 7.057 -1.817 -20.706 1.00 89.88 99 ASN A CA 1
ATOM 795 C C . ASN A 1 99 ? 7.681 -1.806 -19.304 1.00 89.88 99 ASN A C 1
ATOM 797 O O . ASN A 1 99 ? 7.346 -2.635 -18.462 1.00 89.88 99 ASN A O 1
ATOM 801 N N . MET A 1 100 ? 8.572 -0.851 -19.050 1.00 92.06 100 MET A N 1
ATOM 802 C CA . MET A 1 100 ? 9.157 -0.632 -17.732 1.00 92.06 100 MET A CA 1
ATOM 803 C C . MET A 1 100 ? 8.662 0.677 -17.123 1.00 92.06 100 MET A C 1
ATOM 805 O O . MET A 1 100 ? 8.234 1.600 -17.822 1.00 92.06 100 MET A O 1
ATOM 809 N N . TYR A 1 101 ? 8.760 0.754 -15.805 1.00 91.62 101 TYR A N 1
ATOM 810 C CA . TYR A 1 101 ? 8.615 1.978 -15.037 1.00 91.62 101 TYR A CA 1
ATOM 811 C C . TYR A 1 101 ? 9.829 2.157 -14.141 1.00 91.62 101 TYR A C 1
ATOM 813 O O . TYR A 1 101 ? 10.440 1.181 -13.707 1.00 91.62 101 TYR 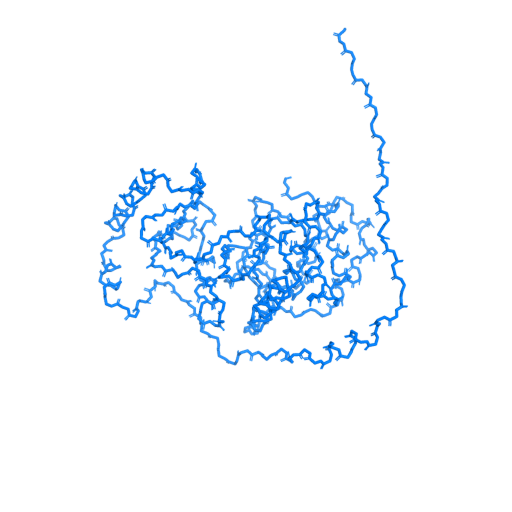A O 1
ATOM 821 N N . CYS A 1 102 ? 10.151 3.405 -13.828 1.00 91.69 102 CYS A N 1
ATOM 822 C CA . CYS A 1 102 ? 11.004 3.703 -12.692 1.00 91.69 102 CYS A CA 1
ATOM 823 C C . CYS A 1 102 ? 10.299 4.609 -11.687 1.00 91.69 102 CYS A C 1
ATOM 825 O O . CYS A 1 102 ? 9.511 5.479 -12.074 1.00 91.69 102 CYS A O 1
ATOM 827 N N . LYS A 1 103 ? 10.627 4.419 -10.410 1.00 90.06 103 LYS A N 1
ATOM 828 C CA . LYS A 1 103 ? 10.262 5.304 -9.305 1.00 90.06 103 LYS A CA 1
ATOM 829 C C . LYS A 1 103 ? 11.520 5.886 -8.671 1.00 90.06 103 LYS A C 1
ATOM 831 O O . LYS A 1 103 ? 12.514 5.177 -8.553 1.00 90.06 103 LYS A O 1
ATOM 836 N N . PHE A 1 104 ? 11.487 7.163 -8.302 1.00 87.75 104 PHE A N 1
ATOM 837 C CA . PHE A 1 104 ? 12.585 7.830 -7.596 1.00 87.75 104 PHE A CA 1
ATOM 838 C C . PHE A 1 104 ? 12.113 9.077 -6.830 1.00 87.75 104 PHE A C 1
ATOM 840 O O . PHE A 1 104 ? 11.069 9.655 -7.143 1.00 87.75 104 PHE A O 1
ATOM 847 N N . GLY A 1 105 ? 12.916 9.514 -5.856 1.00 79.00 105 GLY A N 1
ATOM 848 C CA . GLY A 1 105 ? 12.685 10.695 -5.011 1.00 79.00 105 GLY A CA 1
ATOM 849 C C . GLY A 1 105 ? 12.462 10.341 -3.536 1.00 79.00 105 GLY A C 1
ATOM 850 O O . GLY A 1 105 ? 12.220 9.183 -3.217 1.00 79.00 105 GLY A O 1
ATOM 851 N N . GLY A 1 106 ? 12.494 11.344 -2.652 1.00 71.25 106 GLY A N 1
ATOM 852 C CA . GLY A 1 106 ? 12.614 11.167 -1.192 1.00 71.25 106 GLY A CA 1
ATOM 853 C C . GLY A 1 106 ? 11.455 10.512 -0.425 1.00 71.25 106 GLY A C 1
ATOM 854 O O . GLY A 1 106 ? 11.436 10.599 0.793 1.00 71.25 106 GLY A O 1
ATOM 855 N N . LEU A 1 107 ? 10.470 9.900 -1.097 1.00 69.69 107 LEU A N 1
ATOM 856 C CA . LEU A 1 107 ? 9.476 9.024 -0.444 1.00 69.69 107 LEU A CA 1
ATOM 857 C C . LEU A 1 107 ? 9.593 7.554 -0.896 1.00 69.69 107 LEU A C 1
ATOM 859 O O . LEU A 1 107 ? 8.786 6.735 -0.472 1.00 69.69 107 LEU A O 1
ATOM 863 N N . ILE A 1 108 ? 10.544 7.215 -1.776 1.00 80.00 108 ILE A N 1
ATOM 864 C CA . ILE A 1 108 ? 10.739 5.840 -2.256 1.00 80.00 108 ILE A CA 1
ATOM 865 C C . ILE A 1 108 ? 11.795 5.165 -1.381 1.00 80.00 108 ILE A C 1
ATOM 867 O O . ILE A 1 108 ? 12.987 5.452 -1.499 1.00 80.00 108 ILE A O 1
ATOM 871 N N . ASN A 1 109 ? 11.341 4.261 -0.516 1.00 85.31 109 ASN A N 1
ATOM 872 C CA . ASN A 1 109 ? 12.163 3.578 0.480 1.00 85.31 109 ASN A CA 1
ATOM 873 C C . ASN A 1 109 ? 12.181 2.052 0.262 1.00 85.31 109 ASN A C 1
ATOM 875 O O . ASN A 1 109 ? 11.569 1.511 -0.667 1.00 85.31 109 ASN A O 1
ATOM 879 N N . LYS A 1 110 ? 12.917 1.338 1.121 1.00 90.56 110 LYS A N 1
ATOM 880 C CA . LYS A 1 110 ? 13.028 -0.128 1.056 1.00 90.56 110 LYS A CA 1
ATOM 881 C C . LYS A 1 110 ? 11.715 -0.853 1.348 1.00 90.56 110 LYS A C 1
ATOM 883 O O . LYS A 1 110 ? 11.537 -1.950 0.817 1.00 90.56 110 LYS A O 1
ATOM 888 N N . ASP A 1 111 ? 10.825 -0.273 2.155 1.00 91.00 111 ASP A N 1
ATOM 889 C CA . ASP A 1 111 ? 9.534 -0.880 2.485 1.00 91.00 111 ASP A CA 1
ATOM 890 C C . ASP A 1 111 ? 8.712 -1.139 1.223 1.00 91.00 111 ASP A C 1
ATOM 892 O O . ASP A 1 111 ? 8.290 -2.272 1.018 1.00 91.00 111 ASP A O 1
ATOM 896 N N . GLU A 1 112 ? 8.584 -0.160 0.319 1.00 91.81 112 GLU A N 1
ATOM 897 C CA . GLU A 1 112 ? 7.838 -0.340 -0.937 1.00 91.81 112 GLU A CA 1
ATOM 898 C C . GLU A 1 112 ? 8.402 -1.493 -1.787 1.00 91.81 112 GLU A C 1
ATOM 900 O O . GLU A 1 112 ? 7.665 -2.331 -2.321 1.00 91.81 112 GLU A O 1
ATOM 905 N N . VAL A 1 113 ? 9.730 -1.536 -1.922 1.00 93.88 113 VAL A N 1
ATOM 906 C CA . VAL A 1 113 ? 10.432 -2.525 -2.747 1.00 93.88 113 VAL A CA 1
ATOM 907 C C . VAL A 1 113 ? 10.245 -3.928 -2.181 1.00 93.88 113 VAL A C 1
ATOM 909 O O . VAL A 1 113 ? 9.871 -4.853 -2.907 1.00 93.88 113 VAL A O 1
ATOM 912 N N . LEU A 1 114 ? 10.513 -4.091 -0.886 1.00 94.75 114 LEU A N 1
ATOM 913 C CA . LEU A 1 114 ? 10.446 -5.386 -0.225 1.00 94.75 114 LEU A CA 1
ATOM 914 C C . LEU A 1 114 ? 9.002 -5.859 -0.075 1.00 94.75 114 LEU A C 1
ATOM 916 O O . LEU A 1 114 ? 8.751 -7.033 -0.321 1.00 94.75 114 LEU A O 1
ATOM 920 N N . ALA A 1 115 ? 8.049 -4.971 0.206 1.00 95.00 115 ALA A N 1
ATOM 921 C CA . ALA A 1 115 ? 6.626 -5.292 0.181 1.00 95.00 115 ALA A CA 1
ATOM 922 C C . ALA A 1 115 ? 6.192 -5.835 -1.186 1.00 95.00 115 ALA A C 1
ATOM 924 O O . ALA A 1 115 ? 5.579 -6.900 -1.266 1.00 95.00 115 ALA A O 1
ATOM 925 N N . THR A 1 116 ? 6.578 -5.160 -2.274 1.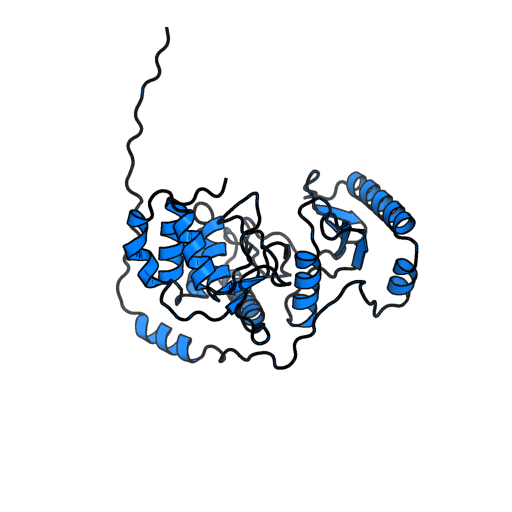00 95.56 116 THR A N 1
ATOM 926 C CA . THR A 1 116 ? 6.251 -5.610 -3.636 1.00 95.56 116 THR A CA 1
ATOM 927 C C . THR A 1 116 ? 6.813 -7.013 -3.904 1.00 95.56 116 THR A C 1
ATOM 929 O O . THR A 1 116 ? 6.096 -7.900 -4.370 1.00 95.56 116 THR A O 1
ATOM 932 N N . MET A 1 117 ? 8.086 -7.253 -3.563 1.00 95.81 117 MET A N 1
ATOM 933 C CA . MET A 1 117 ? 8.721 -8.570 -3.718 1.00 95.81 117 MET A CA 1
ATOM 934 C C . MET A 1 117 ? 8.086 -9.640 -2.816 1.00 95.81 117 MET A C 1
ATOM 936 O O . MET A 1 117 ? 7.972 -10.799 -3.212 1.00 95.81 117 MET A O 1
ATOM 940 N N . PHE A 1 118 ? 7.668 -9.264 -1.607 1.00 95.69 118 PHE A N 1
ATOM 941 C CA . PHE A 1 118 ? 7.039 -10.156 -0.640 1.00 95.69 118 PHE A CA 1
ATOM 942 C C . PHE A 1 118 ? 5.681 -10.636 -1.145 1.00 95.69 118 PHE A C 1
ATOM 944 O O . PHE A 1 118 ? 5.418 -11.839 -1.138 1.00 95.69 118 PHE A O 1
ATOM 951 N N . VAL A 1 119 ? 4.853 -9.726 -1.659 1.00 95.88 119 VAL A N 1
ATOM 952 C CA . VAL A 1 119 ? 3.561 -10.071 -2.263 1.00 95.88 119 VAL A CA 1
ATOM 953 C C . VAL A 1 119 ? 3.762 -10.955 -3.490 1.00 95.88 119 VAL A C 1
ATOM 955 O O . VAL A 1 119 ? 3.102 -11.990 -3.598 1.00 95.88 119 VAL A O 1
ATOM 958 N N . GLN A 1 120 ? 4.724 -10.615 -4.357 1.00 95.38 120 GLN A N 1
ATOM 959 C CA . GLN A 1 120 ? 5.062 -11.417 -5.537 1.00 95.38 120 GLN A CA 1
ATOM 960 C C . GLN A 1 120 ? 5.438 -12.863 -5.180 1.00 95.38 120 GLN A C 1
ATOM 962 O O . GLN A 1 120 ? 5.070 -13.791 -5.894 1.00 95.38 120 GLN A O 1
ATOM 967 N N . ALA A 1 121 ? 6.189 -13.062 -4.095 1.00 94.31 121 ALA A N 1
ATOM 968 C CA . ALA A 1 121 ? 6.658 -14.384 -3.689 1.00 94.31 121 ALA A CA 1
ATOM 969 C C . ALA A 1 121 ? 5.599 -15.202 -2.931 1.00 94.31 121 ALA A C 1
ATOM 971 O O . ALA A 1 121 ? 5.689 -16.430 -2.880 1.00 94.31 121 ALA A O 1
ATOM 972 N N . ASN A 1 122 ? 4.616 -14.542 -2.309 1.00 94.69 122 ASN A N 1
ATOM 973 C CA . ASN A 1 122 ? 3.713 -15.195 -1.362 1.00 94.69 122 ASN A CA 1
ATOM 974 C C . ASN A 1 122 ? 2.249 -15.269 -1.797 1.00 94.69 122 ASN A C 1
ATOM 976 O O . ASN A 1 122 ? 1.494 -16.005 -1.160 1.00 94.69 122 ASN A O 1
ATOM 980 N N . THR A 1 123 ? 1.867 -14.602 -2.879 1.00 94.94 123 THR A N 1
ATOM 981 C CA . THR A 1 123 ? 0.487 -14.563 -3.382 1.00 94.94 123 THR A CA 1
ATOM 982 C C . THR A 1 123 ? 0.446 -14.850 -4.882 1.00 94.94 123 THR A C 1
ATOM 984 O O . THR A 1 123 ? 1.483 -14.924 -5.540 1.00 94.94 123 THR A O 1
ATOM 987 N N . THR A 1 124 ? -0.752 -14.995 -5.440 1.00 94.38 124 THR A N 1
ATOM 988 C CA . THR A 1 124 ? -0.966 -15.019 -6.893 1.00 94.38 124 THR A CA 1
ATOM 989 C C . THR A 1 124 ? -1.294 -13.635 -7.454 1.00 94.38 124 THR A C 1
ATOM 991 O O . THR A 1 124 ? -1.647 -13.526 -8.628 1.00 94.38 124 THR A O 1
ATOM 994 N N . ILE A 1 125 ? -1.216 -12.585 -6.631 1.00 93.88 125 ILE A N 1
ATOM 995 C CA . ILE A 1 125 ? -1.528 -11.214 -7.029 1.00 93.88 125 ILE A CA 1
ATOM 996 C C . ILE A 1 125 ? -0.457 -10.752 -8.024 1.00 93.88 125 ILE A C 1
ATOM 998 O O . ILE A 1 125 ? 0.730 -10.720 -7.683 1.00 93.88 125 ILE A O 1
ATOM 1002 N N . PRO A 1 126 ? -0.830 -10.360 -9.252 1.00 93.81 126 PRO A N 1
ATOM 1003 C CA . PRO A 1 126 ? 0.101 -9.732 -10.168 1.00 93.81 126 PRO A CA 1
ATOM 1004 C C . PRO A 1 126 ? 0.547 -8.381 -9.600 1.00 93.81 126 PRO A C 1
ATOM 1006 O O . PRO A 1 126 ? -0.267 -7.503 -9.320 1.00 93.81 126 PRO A O 1
ATOM 1009 N N . VAL A 1 127 ? 1.854 -8.204 -9.458 1.00 94.19 127 VAL A N 1
ATOM 1010 C CA . VAL A 1 127 ? 2.489 -6.964 -8.992 1.00 94.19 127 VAL A CA 1
ATOM 1011 C C . VAL A 1 127 ? 3.667 -6.615 -9.906 1.00 94.19 127 VAL A C 1
ATOM 1013 O O . VAL A 1 127 ? 4.131 -7.486 -10.653 1.00 94.19 127 VAL A O 1
ATOM 1016 N N . PRO A 1 128 ? 4.177 -5.368 -9.895 1.00 93.94 128 PRO A N 1
ATOM 1017 C CA . PRO A 1 128 ? 5.397 -5.030 -10.615 1.00 93.94 128 PRO A CA 1
ATOM 1018 C C . PRO A 1 128 ? 6.559 -5.930 -10.184 1.00 93.94 128 PRO A C 1
ATOM 1020 O O . PRO A 1 128 ? 6.852 -6.064 -9.000 1.00 93.94 128 PRO A O 1
ATOM 1023 N N . THR A 1 129 ? 7.272 -6.515 -11.142 1.00 94.75 129 THR A N 1
ATOM 1024 C CA . THR A 1 129 ? 8.527 -7.213 -10.850 1.00 94.75 129 THR A CA 1
ATOM 1025 C C . THR A 1 129 ? 9.609 -6.168 -10.654 1.00 94.75 129 THR A C 1
ATOM 1027 O O . THR A 1 129 ? 9.890 -5.406 -11.582 1.00 94.75 129 THR A O 1
ATOM 1030 N N . ILE A 1 130 ? 10.248 -6.144 -9.485 1.00 95.25 130 ILE A N 1
ATOM 1031 C CA . ILE A 1 130 ? 11.409 -5.283 -9.254 1.00 95.25 130 ILE A CA 1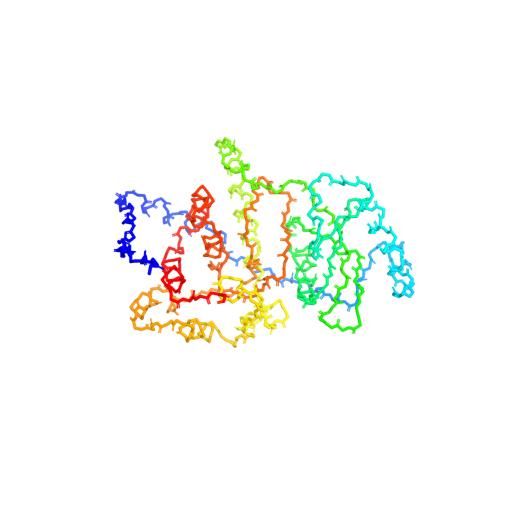
ATOM 1032 C C . ILE A 1 130 ? 12.595 -5.835 -10.057 1.00 95.25 130 ILE A C 1
ATOM 1034 O O . ILE A 1 130 ? 13.050 -6.958 -9.844 1.00 95.25 130 ILE A O 1
ATOM 1038 N N . LEU A 1 131 ? 13.082 -5.045 -11.013 1.00 94.50 131 LEU A N 1
ATOM 1039 C CA . LEU A 1 131 ? 14.151 -5.424 -11.940 1.00 94.50 131 LEU A CA 1
ATOM 1040 C C . LEU A 1 131 ? 15.521 -4.977 -11.430 1.00 94.50 131 LEU A C 1
ATOM 1042 O O . LEU A 1 131 ? 16.524 -5.675 -11.622 1.00 94.50 131 LEU A O 1
ATOM 1046 N N . ASP A 1 132 ? 15.558 -3.804 -10.799 1.00 94.31 132 ASP A N 1
ATOM 1047 C CA . ASP A 1 132 ? 16.769 -3.226 -10.240 1.00 94.31 132 ASP A CA 1
ATOM 1048 C C . ASP A 1 132 ? 16.459 -2.153 -9.192 1.00 94.31 132 ASP A C 1
ATOM 1050 O O . ASP A 1 132 ? 15.418 -1.498 -9.249 1.00 94.31 132 ASP A O 1
ATOM 1054 N N . VAL A 1 133 ? 17.387 -1.952 -8.262 1.00 93.81 133 VAL A N 1
ATOM 1055 C CA . VAL A 1 133 ? 17.332 -0.901 -7.240 1.00 93.81 133 VAL A CA 1
ATOM 1056 C C . VAL A 1 133 ? 18.715 -0.267 -7.151 1.00 93.81 133 VAL A C 1
ATOM 1058 O O . VAL A 1 133 ? 19.725 -0.964 -7.032 1.00 93.81 133 VAL A O 1
ATOM 1061 N N . ILE A 1 134 ? 18.769 1.059 -7.236 1.00 91.62 134 ILE A N 1
ATOM 1062 C CA . ILE A 1 134 ? 19.987 1.854 -7.076 1.00 91.62 134 ILE A CA 1
ATOM 1063 C C . ILE A 1 134 ? 19.740 2.899 -5.994 1.00 91.62 134 ILE A C 1
ATOM 1065 O O . ILE A 1 134 ? 18.804 3.678 -6.100 1.00 91.62 134 ILE A O 1
ATOM 1069 N N . GLY A 1 135 ? 20.608 2.942 -4.994 1.00 84.12 135 GLY A N 1
ATOM 1070 C CA . GLY A 1 135 ? 20.594 3.923 -3.914 1.00 84.12 135 GLY A CA 1
ATOM 1071 C C . GLY A 1 135 ? 21.583 3.480 -2.845 1.00 84.12 135 GLY A C 1
ATOM 1072 O O . GLY A 1 135 ? 21.685 2.284 -2.573 1.00 84.12 135 GLY A O 1
ATOM 1073 N N . GLU A 1 136 ? 22.371 4.415 -2.320 1.00 62.81 136 GLU A N 1
ATOM 1074 C CA . GLU A 1 136 ? 23.356 4.132 -1.264 1.00 62.81 136 GLU A CA 1
ATOM 1075 C C . GLU A 1 136 ? 22.744 4.265 0.138 1.00 62.81 136 GLU A C 1
ATOM 1077 O O . GLU A 1 136 ? 23.213 3.617 1.070 1.00 62.81 136 GLU A O 1
ATOM 1082 N N . SER A 1 137 ? 21.670 5.053 0.272 1.00 65.88 137 SER A N 1
ATOM 1083 C CA . SER A 1 137 ? 20.887 5.227 1.496 1.00 65.88 137 SER A CA 1
ATOM 1084 C C . SER A 1 137 ? 19.474 4.655 1.354 1.00 65.88 137 SER A C 1
ATOM 1086 O O . SER A 1 137 ? 18.988 4.383 0.253 1.00 65.88 137 SER A O 1
ATOM 1088 N N . ASP A 1 138 ? 18.798 4.502 2.489 1.00 63.72 138 ASP A N 1
ATOM 1089 C CA . ASP A 1 138 ? 17.461 3.904 2.580 1.00 63.72 138 ASP A CA 1
ATOM 1090 C C . ASP A 1 138 ? 16.335 4.874 2.170 1.00 63.72 138 ASP A C 1
ATOM 1092 O O . ASP A 1 138 ? 15.170 4.479 2.130 1.00 63.72 138 ASP A O 1
ATOM 1096 N N . GLU A 1 139 ? 16.684 6.121 1.835 1.00 60.31 139 GLU A N 1
ATOM 1097 C CA . GLU A 1 139 ? 15.749 7.251 1.726 1.00 60.31 139 GLU A CA 1
ATOM 1098 C C . GLU A 1 139 ? 15.585 7.801 0.296 1.00 60.31 139 GLU A C 1
ATOM 1100 O O . GLU A 1 139 ? 14.651 8.555 0.032 1.00 60.31 139 GLU A O 1
ATOM 1105 N N . GLU A 1 140 ? 16.445 7.412 -0.655 1.00 69.56 140 GLU A N 1
ATOM 1106 C CA . GLU A 1 140 ? 16.408 7.931 -2.033 1.00 69.56 140 GLU A CA 1
ATOM 1107 C C . GLU A 1 140 ? 16.693 6.844 -3.076 1.00 69.56 140 GLU A C 1
ATOM 1109 O O . GLU A 1 140 ? 17.655 6.898 -3.849 1.00 69.56 140 GLU A O 1
ATOM 1114 N N . LEU A 1 141 ? 15.834 5.826 -3.113 1.00 88.06 141 LEU A N 1
ATOM 1115 C CA . LEU A 1 141 ? 15.988 4.730 -4.062 1.00 88.06 141 LEU A CA 1
ATOM 1116 C C . LEU A 1 141 ? 15.505 5.124 -5.463 1.00 88.06 141 LEU A C 1
ATOM 1118 O O . LEU A 1 141 ? 14.410 5.651 -5.657 1.00 88.06 141 LEU A O 1
ATOM 1122 N N . PHE A 1 142 ? 16.300 4.775 -6.469 1.00 91.69 142 PHE A N 1
ATOM 1123 C CA . PHE A 1 142 ? 15.847 4.596 -7.839 1.00 91.69 142 PHE A CA 1
ATOM 1124 C C . PHE A 1 142 ? 15.449 3.136 -8.032 1.00 91.69 142 PHE A C 1
ATOM 1126 O O . PHE A 1 142 ? 16.292 2.237 -8.002 1.00 91.69 142 PHE A O 1
ATOM 1133 N N . VAL A 1 143 ? 14.166 2.897 -8.263 1.00 94.25 143 VAL A N 1
ATOM 1134 C CA . VAL A 1 143 ? 13.598 1.558 -8.416 1.00 94.25 143 VAL A CA 1
ATOM 1135 C C . VAL A 1 143 ? 13.168 1.375 -9.860 1.00 94.25 143 VAL A C 1
ATOM 1137 O O . VAL A 1 143 ? 12.321 2.119 -10.349 1.00 94.25 143 VAL A O 1
ATOM 1140 N N . LEU A 1 144 ? 13.727 0.380 -10.541 1.00 95.06 144 LEU A N 1
ATOM 1141 C CA . LEU A 1 144 ? 13.299 -0.054 -11.866 1.00 95.06 144 LEU A CA 1
ATOM 1142 C C . LEU A 1 144 ? 12.389 -1.274 -11.727 1.00 95.06 144 LEU A C 1
ATOM 1144 O O . LEU A 1 144 ? 12.749 -2.252 -11.073 1.00 95.06 144 LEU A O 1
ATOM 1148 N N . MET A 1 145 ? 11.234 -1.247 -12.383 1.00 95.12 145 MET A N 1
ATOM 1149 C CA . MET A 1 145 ? 10.235 -2.310 -12.296 1.00 95.12 145 MET A CA 1
ATOM 1150 C C . MET A 1 145 ? 9.531 -2.559 -13.632 1.00 95.12 145 MET A C 1
ATOM 1152 O O . MET A 1 145 ? 9.514 -1.700 -14.520 1.00 95.12 145 MET A O 1
ATOM 1156 N N . SER A 1 146 ? 8.936 -3.740 -13.785 1.00 94.19 146 SER A N 1
ATOM 1157 C CA . SER A 1 146 ? 8.078 -4.040 -14.932 1.00 94.19 146 SER A CA 1
ATOM 1158 C C . SER A 1 146 ? 6.741 -3.297 -14.845 1.00 94.19 146 SER A C 1
ATOM 1160 O O . SER A 1 146 ? 6.247 -2.951 -13.772 1.00 94.19 146 SER A O 1
ATOM 1162 N N . ARG A 1 147 ? 6.121 -3.055 -15.999 1.00 90.81 147 ARG A N 1
ATOM 1163 C CA . ARG A 1 147 ? 4.728 -2.620 -16.091 1.00 90.81 147 ARG A CA 1
ATOM 1164 C C . ARG A 1 147 ? 3.807 -3.807 -15.841 1.00 90.81 147 ARG A C 1
ATOM 1166 O O . ARG A 1 147 ? 3.876 -4.800 -16.562 1.00 90.81 147 ARG A O 1
ATOM 1173 N N . VAL A 1 148 ? 2.856 -3.631 -14.934 1.00 89.81 148 VAL A N 1
ATOM 1174 C CA . VAL A 1 148 ? 1.663 -4.479 -14.866 1.00 89.81 148 VAL A CA 1
ATOM 1175 C C . VAL A 1 148 ? 0.746 -4.135 -16.056 1.00 89.81 148 VAL A C 1
ATOM 1177 O O . VAL A 1 148 ? 0.436 -2.955 -16.258 1.00 89.81 148 VAL A O 1
ATOM 1180 N N . PRO A 1 149 ? 0.353 -5.105 -16.907 1.00 85.44 149 PRO A N 1
ATOM 1181 C CA . PRO A 1 149 ? -0.589 -4.872 -18.002 1.00 85.44 149 PRO A CA 1
ATOM 1182 C C . PRO A 1 149 ? -1.946 -4.354 -17.510 1.00 85.44 149 PRO A C 1
ATOM 1184 O O . PRO A 1 149 ? -2.321 -4.609 -16.376 1.00 85.44 149 PRO A O 1
ATOM 1187 N N . GLY A 1 150 ? -2.707 -3.674 -18.370 1.00 80.88 150 GLY A N 1
ATOM 1188 C CA . GLY A 1 150 ? -4.027 -3.120 -18.031 1.00 80.88 150 GLY A CA 1
ATOM 1189 C C . GLY A 1 150 ? -4.059 -1.597 -17.948 1.00 80.88 150 GLY A C 1
ATOM 1190 O O . GLY A 1 150 ? -3.057 -0.929 -18.215 1.00 80.88 150 GLY A O 1
ATOM 1191 N N . ASP A 1 151 ? -5.227 -1.065 -17.609 1.00 78.06 151 ASP A N 1
ATOM 1192 C CA . ASP A 1 151 ? -5.490 0.364 -17.466 1.00 78.06 151 ASP A CA 1
ATOM 1193 C C . ASP A 1 151 ? -5.975 0.659 -16.045 1.00 78.06 151 ASP A C 1
ATOM 1195 O O . ASP A 1 151 ? -6.654 -0.182 -15.446 1.00 78.06 151 ASP A O 1
ATOM 1199 N N . PRO A 1 152 ? -5.695 1.856 -15.498 1.00 76.50 152 PRO A N 1
ATOM 1200 C CA . PRO A 1 152 ? -6.375 2.299 -14.297 1.00 76.50 152 PRO A CA 1
ATOM 1201 C C . PRO A 1 152 ? -7.882 2.319 -14.584 1.00 76.50 152 PRO A C 1
ATOM 1203 O O . PRO A 1 152 ? -8.354 3.098 -15.405 1.00 76.50 152 PRO A O 1
ATOM 1206 N N . VAL A 1 153 ? -8.670 1.487 -13.915 1.00 76.88 153 VAL A N 1
ATOM 1207 C CA . VAL A 1 153 ? -10.146 1.482 -13.991 1.00 76.88 153 VAL A CA 1
ATOM 1208 C C . VAL A 1 153 ? -10.848 2.744 -13.523 1.00 76.88 153 VAL A C 1
ATOM 1210 O O . VAL A 1 153 ? -12.077 2.782 -13.523 1.00 76.88 153 VAL A O 1
ATOM 1213 N N . HIS A 1 154 ? -10.120 3.808 -13.208 1.00 68.31 154 HIS A N 1
ATOM 1214 C CA . HIS A 1 154 ? -10.704 5.081 -12.865 1.00 68.31 154 HIS A CA 1
ATOM 1215 C C . HIS A 1 154 ? -11.708 5.457 -13.970 1.00 68.31 154 HIS A C 1
ATOM 1217 O O . HIS A 1 154 ? -11.387 5.500 -15.159 1.00 68.31 154 HIS A O 1
ATOM 1223 N N . GLY A 1 155 ? -12.978 5.599 -13.589 1.00 66.62 155 GLY A N 1
ATOM 1224 C CA . GLY A 1 155 ? -14.102 5.804 -14.508 1.00 66.62 155 GLY A CA 1
ATOM 1225 C C . GLY A 1 155 ? -14.642 4.562 -15.245 1.00 66.62 155 GLY A C 1
ATOM 1226 O O . GLY A 1 155 ? -15.794 4.585 -15.672 1.00 66.62 155 GLY A O 1
ATOM 1227 N N . ALA A 1 156 ? -13.891 3.467 -15.381 1.00 76.69 156 ALA A N 1
ATOM 1228 C CA . ALA A 1 156 ? -14.367 2.215 -15.980 1.00 76.69 156 ALA A CA 1
ATOM 1229 C C . ALA A 1 156 ? -15.289 1.407 -15.055 1.00 76.69 156 ALA A C 1
ATOM 1231 O O . ALA A 1 156 ? -16.227 0.804 -15.567 1.00 76.69 156 ALA A O 1
ATOM 1232 N N . LEU A 1 157 ? -15.117 1.459 -13.725 1.00 79.69 157 LEU A N 1
ATOM 1233 C CA . LEU A 1 157 ? -16.024 0.775 -12.783 1.00 79.69 157 LEU A CA 1
ATOM 1234 C C . LEU A 1 157 ? -17.493 1.182 -12.992 1.00 79.69 157 LEU A C 1
ATOM 1236 O O . LEU A 1 157 ? -18.384 0.338 -12.997 1.00 79.69 157 LEU A O 1
ATOM 1240 N N . ASN A 1 158 ? -17.746 2.472 -13.234 1.00 78.25 158 ASN A N 1
ATOM 1241 C CA . ASN A 1 158 ? -19.094 2.989 -13.486 1.00 78.25 158 ASN A CA 1
ATOM 1242 C C . ASN A 1 158 ? -19.686 2.491 -14.814 1.00 78.25 158 ASN A C 1
ATOM 1244 O O . ASN A 1 158 ? -20.904 2.446 -14.946 1.00 78.25 158 ASN A O 1
ATOM 1248 N N . ARG A 1 159 ? -18.841 2.095 -15.773 1.00 81.25 159 ARG A N 1
ATOM 1249 C CA . ARG A 1 159 ? -19.243 1.585 -17.093 1.00 81.25 159 ARG A CA 1
ATOM 1250 C C . ARG A 1 159 ? -19.357 0.061 -17.151 1.00 81.25 159 ARG A C 1
ATOM 1252 O O . ARG A 1 159 ? -19.800 -0.456 -18.168 1.00 81.25 159 ARG A O 1
ATOM 1259 N N . MET A 1 160 ? -18.943 -0.655 -16.104 1.00 85.19 160 MET A N 1
ATOM 1260 C CA . MET A 1 160 ? -19.048 -2.113 -16.072 1.00 85.19 160 MET A CA 1
ATOM 1261 C C . MET A 1 160 ? -20.511 -2.546 -16.066 1.00 85.19 160 MET A C 1
ATOM 1263 O O . MET A 1 160 ? -21.329 -1.991 -15.325 1.00 85.19 160 MET A O 1
ATOM 1267 N N . ASP A 1 161 ? -20.821 -3.575 -16.843 1.00 88.94 161 ASP A N 1
ATOM 1268 C CA . ASP A 1 161 ? -22.070 -4.313 -16.713 1.00 88.94 161 ASP A CA 1
ATOM 1269 C C . ASP A 1 161 ? -22.052 -5.202 -15.454 1.00 88.94 161 ASP A C 1
ATOM 1271 O O . ASP A 1 161 ? -21.065 -5.256 -14.710 1.00 88.94 161 ASP A O 1
ATOM 1275 N N . ALA A 1 162 ? -23.176 -5.857 -15.161 1.00 89.50 162 ALA A N 1
ATOM 1276 C CA . ALA A 1 162 ? -23.300 -6.687 -13.965 1.00 89.50 162 ALA A CA 1
ATOM 1277 C C . ALA A 1 162 ? -22.317 -7.882 -13.950 1.00 89.50 162 ALA A C 1
ATOM 1279 O O . ALA A 1 162 ? -21.665 -8.069 -12.921 1.00 89.50 162 ALA A O 1
ATOM 1280 N N . PRO A 1 163 ? -22.123 -8.643 -15.050 1.00 89.50 163 PRO A N 1
ATOM 1281 C CA . PRO A 1 163 ? -21.138 -9.726 -15.080 1.00 89.50 163 PRO A CA 1
ATOM 1282 C C . PRO A 1 163 ? -19.698 -9.249 -14.853 1.00 89.50 163 PRO A C 1
ATOM 1284 O O . PRO A 1 163 ? -18.976 -9.842 -14.052 1.00 89.50 163 PRO A O 1
ATOM 1287 N N . SER A 1 164 ? -19.280 -8.153 -15.497 1.00 88.00 164 SER A N 1
ATOM 1288 C CA . SER A 1 164 ? -17.924 -7.615 -15.321 1.00 88.00 164 SER A CA 1
ATOM 1289 C C . SER A 1 164 ? -17.695 -7.103 -13.902 1.00 88.00 164 SER A C 1
ATOM 1291 O O . SER A 1 164 ? -16.609 -7.284 -13.354 1.00 88.00 164 SER A O 1
ATOM 1293 N N . LEU A 1 165 ? -18.719 -6.494 -13.291 1.00 87.69 165 LEU A N 1
ATOM 1294 C CA . LEU A 1 165 ? -18.660 -6.064 -11.896 1.00 87.69 165 LEU A CA 1
ATOM 1295 C C . LEU A 1 165 ? -18.533 -7.256 -10.942 1.00 87.69 165 LEU A C 1
ATOM 1297 O O . LEU A 1 165 ? -17.753 -7.182 -10.000 1.00 87.69 165 LEU A O 1
ATOM 1301 N N . ALA A 1 166 ? -19.275 -8.338 -11.184 1.00 89.19 166 ALA A N 1
ATOM 1302 C CA . ALA A 1 166 ? -19.216 -9.537 -10.353 1.00 89.19 166 ALA A CA 1
ATOM 1303 C C . ALA A 1 166 ? -17.836 -10.210 -10.419 1.00 89.19 166 ALA A C 1
ATOM 1305 O O . ALA A 1 166 ? -17.296 -10.592 -9.383 1.00 89.19 166 ALA A O 1
ATOM 1306 N N . LEU A 1 167 ? -17.235 -10.292 -11.613 1.00 89.19 167 LEU A N 1
ATOM 1307 C CA . LEU A 1 167 ? -15.859 -10.775 -11.777 1.00 89.19 167 LEU A CA 1
ATOM 1308 C C . LEU A 1 167 ? -14.862 -9.877 -11.046 1.00 89.19 167 LEU A C 1
ATOM 1310 O O . LEU A 1 167 ? -14.032 -10.373 -10.297 1.00 89.19 167 LEU A O 1
ATOM 1314 N N . PHE A 1 168 ? -14.985 -8.558 -11.211 1.00 88.06 168 PHE A N 1
ATOM 1315 C CA . PHE A 1 168 ? -14.142 -7.604 -10.501 1.00 88.06 168 PHE A CA 1
ATOM 1316 C C . PHE A 1 168 ? -14.234 -7.762 -8.975 1.00 88.06 168 PHE A C 1
ATOM 1318 O O . PHE A 1 168 ? -13.212 -7.819 -8.298 1.00 88.06 168 PHE A O 1
ATOM 1325 N N . GLU A 1 169 ? -15.450 -7.844 -8.436 1.00 90.06 169 GLU A N 1
ATOM 1326 C CA . GLU A 1 169 ? -15.681 -8.042 -7.006 1.00 90.06 169 GLU A CA 1
ATOM 1327 C C . GLU A 1 169 ? -15.092 -9.372 -6.518 1.00 90.06 169 GLU A C 1
ATOM 1329 O O . GLU A 1 169 ? -14.508 -9.421 -5.438 1.00 90.06 169 GLU A O 1
ATOM 1334 N N . SER A 1 170 ? -15.215 -10.438 -7.315 1.00 90.81 170 SER A N 1
ATOM 1335 C CA . SER A 1 170 ? -14.641 -11.747 -7.003 1.00 90.81 170 SER A CA 1
ATOM 1336 C C . SER A 1 170 ? -13.113 -11.717 -6.975 1.00 90.81 170 SER A C 1
ATOM 1338 O O . SER A 1 170 ? -12.529 -12.185 -6.001 1.00 90.81 170 SER A O 1
ATOM 1340 N N . ASP A 1 171 ? -12.476 -11.149 -8.004 1.00 90.25 171 ASP A N 1
ATOM 1341 C CA . ASP A 1 171 ? -11.015 -11.027 -8.091 1.00 90.25 171 ASP A CA 1
ATOM 1342 C C . ASP A 1 171 ? -10.479 -10.187 -6.917 1.00 90.25 171 ASP A C 1
ATOM 1344 O O . ASP A 1 171 ? -9.494 -10.543 -6.273 1.00 90.25 171 ASP A O 1
ATOM 1348 N N . LEU A 1 172 ? -11.164 -9.082 -6.595 1.00 90.88 172 LEU A N 1
ATOM 1349 C CA . LEU A 1 172 ? -10.775 -8.198 -5.498 1.00 90.88 172 LEU A CA 1
ATOM 1350 C C . LEU A 1 172 ? -10.915 -8.890 -4.145 1.00 90.88 172 LEU A C 1
ATOM 1352 O O . LEU A 1 172 ? -10.019 -8.783 -3.310 1.00 90.88 172 LEU A O 1
ATOM 1356 N N . ARG A 1 173 ? -12.024 -9.608 -3.930 1.00 92.69 173 ARG A N 1
ATOM 1357 C CA . ARG A 1 173 ? -12.223 -10.418 -2.728 1.00 92.69 173 ARG A CA 1
ATOM 1358 C C . ARG A 1 173 ? -11.067 -11.403 -2.584 1.00 92.69 173 ARG A C 1
ATOM 1360 O O . ARG A 1 173 ? -10.398 -11.375 -1.561 1.00 92.69 173 ARG A O 1
ATOM 1367 N N . ASP A 1 174 ? -10.785 -12.206 -3.604 1.00 92.50 174 ASP A N 1
ATOM 1368 C CA . ASP A 1 174 ? -9.701 -13.190 -3.552 1.00 92.50 174 ASP A CA 1
ATOM 1369 C C . ASP A 1 174 ? -8.353 -12.555 -3.165 1.00 92.50 174 ASP A C 1
ATOM 1371 O O . ASP A 1 174 ? -7.713 -12.984 -2.205 1.00 92.50 174 ASP A O 1
ATOM 1375 N N . TRP A 1 175 ? -7.955 -11.463 -3.821 1.00 92.88 175 TRP A N 1
ATOM 1376 C CA . TRP A 1 175 ? -6.666 -10.818 -3.552 1.00 92.88 175 TRP A CA 1
ATOM 1377 C C . TRP A 1 175 ? -6.560 -10.241 -2.142 1.00 92.88 175 TRP A C 1
ATOM 1379 O O . TRP A 1 175 ? -5.530 -10.402 -1.488 1.00 92.88 175 TRP A O 1
ATOM 1389 N N . LEU A 1 176 ? -7.616 -9.604 -1.633 1.00 93.12 176 LEU A N 1
ATOM 1390 C CA . LEU A 1 176 ? -7.599 -9.065 -0.272 1.00 93.12 176 LEU A CA 1
ATOM 1391 C C . LEU A 1 176 ? -7.555 -10.175 0.779 1.00 93.12 176 LEU A C 1
ATOM 1393 O O . LEU A 1 176 ? -6.869 -10.031 1.788 1.00 93.12 176 LEU A O 1
ATOM 1397 N N . PHE A 1 177 ? -8.211 -11.308 0.530 1.00 92.62 177 PHE A N 1
ATOM 1398 C CA . PHE A 1 177 ? -8.084 -12.482 1.393 1.00 92.62 177 PHE A CA 1
ATOM 1399 C C . PHE A 1 177 ? -6.674 -13.081 1.339 1.00 92.62 177 PHE A C 1
ATOM 1401 O O . PHE A 1 177 ? -6.131 -13.447 2.383 1.00 92.62 177 PHE A O 1
ATOM 1408 N N . GLN A 1 178 ? -6.036 -13.115 0.165 1.00 94.00 178 GLN A N 1
ATOM 1409 C CA . GLN A 1 178 ? -4.637 -13.528 0.054 1.00 94.00 178 GLN A CA 1
ATOM 1410 C C . GLN A 1 178 ? -3.706 -12.617 0.861 1.00 94.00 178 GLN A C 1
ATOM 1412 O O . GLN A 1 178 ? -2.891 -13.138 1.619 1.00 94.00 178 GLN A O 1
ATOM 1417 N N . LEU A 1 179 ? -3.847 -11.288 0.776 1.00 93.81 179 LEU A N 1
ATOM 1418 C CA . LEU A 1 179 ? -3.052 -10.355 1.591 1.00 93.81 179 LEU A CA 1
ATOM 1419 C C . LEU A 1 179 ? -3.269 -10.586 3.088 1.00 93.81 179 LEU A C 1
ATOM 1421 O O . LEU A 1 179 ? -2.305 -10.708 3.839 1.00 93.81 179 LEU A O 1
ATOM 1425 N N . ARG A 1 180 ? -4.524 -10.754 3.512 1.00 91.62 180 ARG A N 1
ATOM 1426 C CA . ARG A 1 180 ? -4.855 -11.016 4.917 1.00 91.62 180 ARG A CA 1
ATOM 1427 C C . ARG A 1 180 ? -4.342 -12.361 5.435 1.00 91.62 180 ARG A C 1
ATOM 1429 O O . ARG A 1 180 ? -4.105 -12.498 6.631 1.00 91.62 180 ARG A O 1
ATOM 1436 N N . SER A 1 181 ? -4.144 -13.345 4.555 1.00 90.62 181 SER A N 1
ATOM 1437 C CA . SER A 1 181 ? -3.520 -14.630 4.909 1.00 90.62 181 SER A CA 1
ATOM 1438 C C . SER A 1 181 ? -2.017 -14.513 5.198 1.00 90.62 181 SER A C 1
ATOM 1440 O O . SER A 1 181 ? -1.428 -15.403 5.823 1.00 90.62 181 SER A O 1
ATOM 1442 N N . LEU A 1 182 ? -1.393 -13.405 4.776 1.00 90.94 182 LEU A N 1
ATOM 1443 C CA . LEU A 1 182 ? -0.037 -13.035 5.159 1.00 90.94 182 LEU A CA 1
ATOM 1444 C C . LEU A 1 182 ? -0.112 -12.435 6.566 1.00 90.94 182 LEU A C 1
ATOM 1446 O O . LEU A 1 182 ? -0.284 -11.232 6.757 1.00 90.94 182 LEU A O 1
ATOM 1450 N N . VAL A 1 183 ? -0.041 -13.306 7.564 1.00 80.69 183 VAL A N 1
ATOM 1451 C CA . VAL A 1 183 ? -0.033 -12.921 8.977 1.00 80.69 183 VAL A CA 1
ATOM 1452 C C . VAL A 1 183 ? 1.424 -12.772 9.419 1.00 80.69 183 VAL A C 1
ATOM 1454 O O . VAL A 1 183 ? 2.258 -13.602 9.035 1.00 80.69 183 VAL A O 1
ATOM 1457 N N . PRO A 1 184 ? 1.768 -11.732 10.193 1.00 64.44 184 PRO A N 1
ATOM 1458 C CA . PRO A 1 184 ? 3.121 -11.574 10.697 1.00 64.44 184 PRO A CA 1
ATOM 1459 C C . PRO A 1 184 ? 3.531 -12.796 11.539 1.00 64.44 184 PRO A C 1
ATOM 1461 O O . PRO A 1 184 ? 2.749 -13.321 12.333 1.00 64.44 184 PRO A O 1
ATOM 1464 N N . LEU A 1 185 ? 4.791 -13.225 11.400 1.00 59.22 185 LEU A N 1
ATOM 1465 C CA . LEU A 1 185 ? 5.494 -13.994 12.444 1.00 59.22 185 LEU A CA 1
ATOM 1466 C C . LEU A 1 185 ? 5.323 -13.249 13.783 1.00 59.22 185 LEU A C 1
ATOM 1468 O O . LEU A 1 185 ? 5.265 -12.028 13.714 1.00 59.22 185 LEU A O 1
ATOM 1472 N N . PRO A 1 186 ? 5.245 -13.917 14.954 1.00 61.69 186 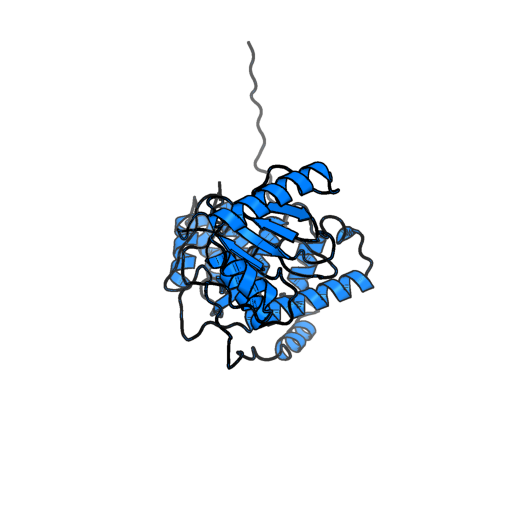PRO A N 1
ATOM 1473 C CA . PRO A 1 186 ? 4.601 -13.447 16.199 1.00 61.69 186 PRO A CA 1
ATOM 1474 C C . PRO A 1 186 ? 4.993 -12.025 16.648 1.00 61.69 186 PRO A C 1
ATOM 1476 O O . PRO A 1 186 ? 5.753 -11.827 17.590 1.00 61.69 186 PRO A O 1
ATOM 1479 N N . SER A 1 187 ? 4.450 -11.026 15.963 1.00 67.88 187 SER A N 1
ATOM 1480 C CA . SER A 1 187 ? 4.762 -9.611 16.085 1.00 67.88 187 SER A CA 1
ATOM 1481 C C . SER A 1 187 ? 3.447 -8.875 16.232 1.00 67.88 187 SER A C 1
ATOM 1483 O O . SER A 1 187 ? 2.480 -9.142 15.518 1.00 67.88 187 SER A O 1
ATOM 1485 N N . THR A 1 188 ? 3.421 -7.952 17.182 1.00 79.88 188 THR A N 1
ATOM 1486 C CA . THR A 1 188 ? 2.292 -7.056 17.436 1.00 79.88 188 THR A CA 1
ATOM 1487 C C . THR A 1 188 ? 2.494 -5.686 16.796 1.00 79.88 188 THR A C 1
ATOM 1489 O O . THR A 1 188 ? 1.608 -4.841 16.903 1.00 79.88 188 THR A O 1
ATOM 1492 N N . VAL A 1 189 ? 3.642 -5.469 16.138 1.00 91.81 189 VAL A N 1
ATOM 1493 C CA . VAL A 1 189 ? 4.042 -4.167 15.600 1.00 91.81 189 VAL A CA 1
ATOM 1494 C C . VAL A 1 189 ? 3.148 -3.773 14.431 1.00 91.81 189 VAL A C 1
ATOM 1496 O O . VAL A 1 189 ? 3.077 -4.480 13.428 1.00 91.81 189 VAL A O 1
ATOM 1499 N N . VAL A 1 190 ? 2.513 -2.612 14.548 1.00 95.12 190 VAL A N 1
ATOM 1500 C CA . VAL A 1 190 ? 1.678 -2.001 13.511 1.00 95.12 190 VAL A CA 1
ATOM 1501 C C . VAL A 1 190 ? 2.503 -0.938 12.792 1.00 95.12 190 VAL A C 1
ATOM 1503 O O . VAL A 1 190 ? 3.015 -0.015 13.424 1.00 95.12 190 VAL A O 1
ATOM 1506 N N . GLY A 1 191 ? 2.650 -1.042 11.475 1.00 94.94 191 GLY A N 1
ATOM 1507 C CA . GLY A 1 191 ? 3.513 -0.135 10.716 1.00 94.94 191 GLY A CA 1
ATOM 1508 C C . GLY A 1 191 ? 3.853 -0.652 9.324 1.00 94.94 191 GLY A C 1
ATOM 1509 O O . GLY A 1 191 ? 3.176 -1.531 8.798 1.00 94.94 191 GLY A O 1
ATOM 1510 N N . GLY A 1 192 ? 4.905 -0.095 8.726 1.00 93.94 192 GLY A N 1
ATOM 1511 C CA . GLY A 1 192 ? 5.427 -0.495 7.421 1.00 93.94 192 GLY A CA 1
ATOM 1512 C C . GLY A 1 192 ? 5.894 -1.951 7.393 1.00 93.94 192 GLY A C 1
ATOM 1513 O O . GLY A 1 192 ? 5.975 -2.623 8.424 1.00 93.94 192 GLY A O 1
ATOM 1514 N N . PHE A 1 193 ? 6.209 -2.451 6.201 1.00 92.50 193 PHE A N 1
ATOM 1515 C CA . PHE A 1 193 ? 6.608 -3.843 5.976 1.00 92.50 193 PHE A CA 1
ATOM 1516 C C . PHE A 1 193 ? 7.748 -4.315 6.900 1.00 92.50 193 PHE A C 1
ATOM 1518 O O . PHE A 1 193 ? 7.683 -5.417 7.447 1.00 92.50 193 PHE A O 1
ATOM 1525 N N . LEU A 1 194 ? 8.761 -3.479 7.125 1.00 91.38 194 LEU A N 1
ATOM 1526 C CA . LEU A 1 194 ? 9.910 -3.756 7.990 1.00 91.38 194 LEU A CA 1
ATOM 1527 C C . LEU A 1 194 ? 9.668 -3.416 9.473 1.00 91.38 194 LEU A C 1
ATOM 1529 O O . LEU A 1 194 ? 10.616 -3.404 10.256 1.00 91.38 194 LEU A O 1
ATOM 1533 N N . GLY A 1 195 ? 8.428 -3.118 9.872 1.00 90.81 195 GLY A N 1
ATOM 1534 C CA . GLY A 1 195 ? 8.123 -2.580 11.202 1.00 90.81 195 GLY A CA 1
ATOM 1535 C C . GLY A 1 195 ? 8.565 -1.121 11.366 1.00 90.81 195 GLY A C 1
ATOM 1536 O O . GLY A 1 195 ? 8.893 -0.692 12.467 1.00 90.81 195 GLY A O 1
ATOM 1537 N N . THR A 1 196 ? 8.616 -0.373 10.266 1.00 92.00 196 THR A N 1
ATOM 1538 C CA . THR A 1 196 ? 9.014 1.040 10.171 1.00 92.00 196 THR A CA 1
ATOM 1539 C C . THR A 1 196 ? 7.796 1.973 10.226 1.00 92.00 196 THR A C 1
ATOM 1541 O O . THR A 1 196 ? 6.652 1.506 10.186 1.00 92.00 196 THR A O 1
ATOM 1544 N N . PRO A 1 197 ? 7.987 3.303 10.315 1.00 94.25 197 PRO A N 1
ATOM 1545 C CA . PRO A 1 197 ? 6.892 4.243 10.105 1.00 94.25 197 PRO A CA 1
ATOM 1546 C C . PRO A 1 197 ? 6.276 4.071 8.707 1.00 94.25 197 PRO A C 1
ATOM 1548 O O . PRO A 1 197 ? 6.994 3.863 7.731 1.00 94.25 197 PRO A O 1
ATOM 1551 N N . SER A 1 198 ? 4.954 4.187 8.590 1.00 93.00 198 SER A N 1
ATOM 1552 C CA . SER A 1 198 ? 4.223 3.966 7.334 1.00 93.00 198 SER A CA 1
ATOM 1553 C C . SER A 1 198 ? 3.546 5.241 6.839 1.00 93.00 198 SER A C 1
ATOM 1555 O O . SER A 1 198 ? 2.936 5.971 7.623 1.00 93.00 198 SER A O 1
ATOM 1557 N N . MET A 1 199 ? 3.613 5.502 5.531 1.00 91.31 199 MET A N 1
ATOM 1558 C CA . MET A 1 199 ? 2.817 6.557 4.904 1.00 91.31 199 MET A CA 1
ATOM 1559 C C . MET A 1 199 ? 1.347 6.139 4.883 1.00 91.31 199 MET A C 1
ATOM 1561 O O . MET A 1 199 ? 0.988 5.145 4.266 1.00 91.31 199 MET A O 1
ATOM 1565 N N . GLN A 1 200 ? 0.489 6.904 5.557 1.00 91.81 200 GLN A N 1
ATOM 1566 C CA . GLN A 1 200 ? -0.951 6.650 5.623 1.00 91.81 200 GLN A CA 1
ATOM 1567 C C . GLN A 1 200 ? -1.692 7.948 5.304 1.00 91.81 200 GLN A C 1
ATOM 1569 O O . GLN A 1 200 ? -2.058 8.709 6.200 1.00 91.81 200 GLN A O 1
ATOM 1574 N N . PHE A 1 201 ? -1.915 8.208 4.012 1.00 87.06 201 PHE A N 1
ATOM 1575 C CA . PHE A 1 201 ? -2.400 9.504 3.512 1.00 87.06 201 PHE A CA 1
ATOM 1576 C C . PHE A 1 201 ? -3.747 9.950 4.099 1.00 87.06 201 PHE A C 1
ATOM 1578 O O . PHE A 1 201 ? -4.024 11.144 4.158 1.00 87.06 201 PHE A O 1
ATOM 1585 N N . ARG A 1 202 ? -4.571 9.002 4.567 1.00 86.81 202 ARG A N 1
ATOM 1586 C CA . ARG A 1 202 ? -5.851 9.279 5.243 1.00 86.81 202 ARG A CA 1
ATOM 1587 C C . ARG A 1 202 ? -5.710 9.801 6.678 1.00 86.81 202 ARG A C 1
ATOM 1589 O O . ARG A 1 202 ? -6.694 10.255 7.249 1.00 86.81 202 ARG A O 1
ATOM 1596 N N . ILE A 1 203 ? -4.514 9.697 7.260 1.00 91.38 203 ILE A N 1
ATOM 1597 C CA . ILE A 1 203 ? -4.192 10.104 8.636 1.00 91.38 203 ILE A CA 1
ATOM 1598 C C . ILE A 1 203 ? -3.215 11.281 8.620 1.00 91.38 203 ILE A C 1
ATOM 1600 O O . ILE A 1 203 ? -3.436 12.269 9.314 1.00 91.38 203 ILE A O 1
ATOM 1604 N N . ALA A 1 204 ? -2.140 11.180 7.835 1.00 90.81 204 ALA A N 1
ATOM 1605 C CA . ALA A 1 204 ? -1.145 12.230 7.658 1.00 90.81 204 ALA A CA 1
ATOM 1606 C C . ALA A 1 204 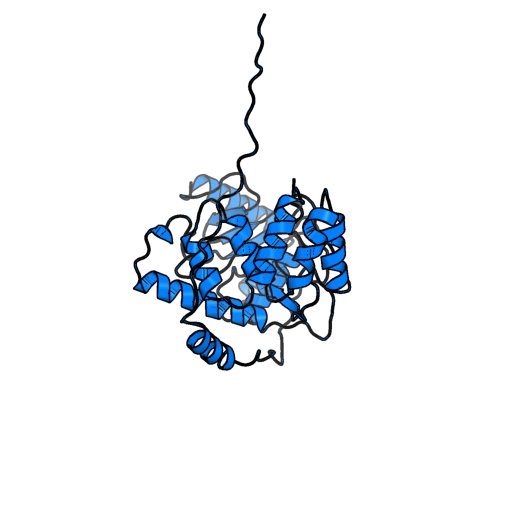? -0.584 12.179 6.229 1.00 90.81 204 ALA A C 1
ATOM 1608 O O . ALA A 1 204 ? 0.030 11.195 5.819 1.00 90.81 204 ALA A O 1
ATOM 1609 N N . ALA A 1 205 ? -0.804 13.239 5.452 1.00 85.75 205 ALA A N 1
ATOM 1610 C CA . ALA A 1 205 ? -0.479 13.261 4.028 1.00 85.75 205 ALA A CA 1
ATOM 1611 C C . ALA A 1 205 ? 1.023 13.435 3.744 1.00 85.75 205 ALA A C 1
ATOM 1613 O O . ALA A 1 205 ? 1.502 13.037 2.680 1.00 85.75 205 ALA A O 1
ATOM 1614 N N . TRP A 1 206 ? 1.760 14.033 4.683 1.00 85.38 206 TRP A N 1
ATOM 1615 C CA . TRP A 1 206 ? 3.136 14.495 4.461 1.00 85.38 206 TRP A CA 1
ATOM 1616 C C . TRP A 1 206 ? 4.179 13.832 5.354 1.00 85.38 206 TRP A C 1
ATOM 1618 O O . TRP A 1 206 ? 5.371 14.010 5.116 1.00 85.38 206 TRP A O 1
ATOM 1628 N N . CYS A 1 207 ? 3.758 13.083 6.372 1.00 88.69 207 CYS A N 1
ATOM 1629 C CA . CYS A 1 207 ? 4.663 12.402 7.284 1.00 88.69 207 CYS A CA 1
ATOM 1630 C C . CYS A 1 207 ? 4.189 10.971 7.571 1.00 88.69 207 CYS A C 1
ATOM 1632 O O . CYS A 1 207 ? 2.983 10.739 7.696 1.00 88.69 207 CYS A O 1
ATOM 1634 N N . PRO A 1 208 ? 5.121 10.011 7.692 1.00 92.12 208 PRO A N 1
ATOM 1635 C CA . PRO A 1 208 ? 4.792 8.671 8.150 1.00 92.12 208 PRO A CA 1
ATOM 1636 C C . PRO A 1 208 ? 4.223 8.669 9.574 1.00 92.12 208 PRO A C 1
ATOM 1638 O O . PRO A 1 208 ? 4.532 9.546 10.386 1.00 92.12 208 PRO A O 1
ATOM 1641 N N . ILE A 1 209 ? 3.437 7.644 9.891 1.00 94.88 209 ILE A N 1
ATOM 1642 C CA . ILE A 1 209 ? 2.912 7.382 11.233 1.00 94.88 209 ILE A CA 1
ATOM 1643 C C . ILE A 1 209 ? 3.495 6.086 11.806 1.00 94.88 209 ILE A C 1
ATOM 1645 O O . ILE A 1 209 ? 3.879 5.187 11.054 1.00 94.88 209 ILE A O 1
ATOM 1649 N N . GLY A 1 210 ? 3.531 5.968 13.133 1.00 95.19 210 GLY A N 1
ATOM 1650 C CA . GLY A 1 210 ? 4.108 4.804 13.806 1.00 95.19 210 GLY A CA 1
ATOM 1651 C C . GLY A 1 210 ? 5.636 4.692 13.634 1.00 95.19 210 GLY A C 1
ATOM 1652 O O . GLY A 1 210 ? 6.295 5.712 13.418 1.00 95.19 210 GLY A O 1
ATOM 1653 N N . PRO A 1 211 ? 6.212 3.478 13.735 1.00 95.44 211 PRO A N 1
ATOM 1654 C CA . PRO A 1 211 ? 5.522 2.221 14.015 1.00 95.44 211 PRO A CA 1
ATOM 1655 C C . PRO A 1 211 ? 4.944 2.228 15.433 1.00 95.44 211 PRO A C 1
ATOM 1657 O O . PRO A 1 211 ? 5.379 2.989 16.296 1.00 95.44 211 PRO A O 1
ATOM 1660 N N . TYR A 1 212 ? 3.962 1.373 15.674 1.00 96.25 212 TYR A N 1
ATOM 1661 C CA . TYR A 1 212 ? 3.308 1.225 16.967 1.00 96.25 212 TYR A CA 1
ATOM 1662 C C . TYR A 1 212 ? 3.561 -0.176 17.510 1.00 96.25 212 TYR A C 1
ATOM 1664 O O . TYR A 1 212 ? 3.563 -1.140 16.747 1.00 96.25 212 TYR A O 1
ATOM 1672 N N . SER A 1 213 ? 3.761 -0.310 18.821 1.00 94.06 213 SER A N 1
ATOM 1673 C CA . SER A 1 213 ? 4.031 -1.622 19.429 1.00 94.06 213 SER A CA 1
ATOM 1674 C C . SER A 1 213 ? 2.789 -2.514 19.439 1.00 94.06 213 SER A C 1
ATOM 1676 O O . SER A 1 213 ? 2.907 -3.741 19.430 1.00 94.06 213 SER A O 1
ATOM 1678 N N . THR A 1 214 ? 1.608 -1.893 19.475 1.00 93.06 214 THR A N 1
ATOM 1679 C CA . THR A 1 214 ? 0.300 -2.545 19.561 1.00 93.06 214 THR A CA 1
ATOM 1680 C C . THR A 1 214 ? -0.756 -1.811 18.722 1.00 93.06 214 THR A C 1
ATOM 1682 O O . THR A 1 214 ? -0.537 -0.694 18.245 1.00 93.06 214 THR A O 1
ATOM 1685 N N . LYS A 1 215 ? -1.937 -2.423 18.543 1.00 92.81 215 LYS A N 1
ATOM 1686 C CA . LYS A 1 215 ? -3.080 -1.757 17.884 1.00 92.81 215 LYS A CA 1
ATOM 1687 C C . LYS A 1 215 ? -3.660 -0.656 18.769 1.00 92.81 215 LYS A C 1
ATOM 1689 O O . LYS A 1 215 ? -4.168 0.337 18.264 1.00 92.81 215 LYS A O 1
ATOM 1694 N N . GLU A 1 216 ? -3.565 -0.827 20.080 1.00 94.06 216 GLU A N 1
ATOM 1695 C CA . GLU A 1 216 ? -4.005 0.125 21.090 1.00 94.06 216 GLU A CA 1
ATOM 1696 C C . GLU A 1 216 ? -3.194 1.425 21.000 1.00 94.06 216 GLU A C 1
ATOM 1698 O O . GLU A 1 216 ? -3.779 2.506 21.035 1.00 94.06 216 GLU A O 1
ATOM 1703 N N . ASP A 1 217 ? -1.881 1.329 20.770 1.00 96.06 217 ASP A N 1
ATOM 1704 C CA . ASP A 1 217 ? -1.011 2.489 20.536 1.00 96.06 217 ASP A CA 1
ATOM 1705 C C . ASP A 1 217 ? -1.393 3.249 19.252 1.00 96.06 217 ASP A C 1
ATOM 1707 O O . ASP A 1 217 ? -1.435 4.481 19.247 1.00 96.06 217 ASP A O 1
ATOM 1711 N N . LEU A 1 218 ? -1.718 2.528 18.168 1.00 96.00 218 LEU A N 1
ATOM 1712 C CA . LEU A 1 218 ? -2.257 3.134 16.944 1.00 96.00 218 LEU A CA 1
ATOM 1713 C C . LEU A 1 218 ? -3.575 3.867 17.243 1.00 96.00 218 LEU A C 1
ATOM 1715 O O . LEU A 1 218 ? -3.743 5.024 16.858 1.00 96.00 218 LEU A O 1
ATOM 1719 N N . HIS A 1 219 ? -4.513 3.203 17.919 1.00 95.81 219 HIS A N 1
ATOM 1720 C CA . HIS A 1 219 ? -5.818 3.771 18.253 1.00 95.81 219 HIS A CA 1
ATOM 1721 C C . HIS A 1 219 ? -5.697 5.026 19.133 1.00 95.81 219 HIS A C 1
ATOM 1723 O O . HIS A 1 219 ? -6.430 5.993 18.918 1.00 95.81 219 HIS A O 1
ATOM 1729 N N . GLU A 1 220 ? -4.771 5.045 20.093 1.00 96.06 220 GLU A N 1
ATOM 1730 C CA . GLU A 1 220 ? -4.515 6.220 20.929 1.00 96.06 220 GLU A CA 1
ATOM 1731 C C . GLU A 1 220 ? -3.881 7.367 20.128 1.00 96.06 220 GLU A C 1
ATOM 1733 O O . GLU A 1 220 ? -4.284 8.517 20.300 1.00 96.06 220 GLU A O 1
ATOM 1738 N N . ASP A 1 221 ? -2.959 7.094 19.195 1.00 96.25 221 ASP A N 1
ATOM 1739 C CA . ASP A 1 221 ? -2.421 8.144 18.317 1.00 96.25 221 ASP A CA 1
ATOM 1740 C C . ASP A 1 221 ? -3.502 8.745 17.405 1.00 96.25 221 ASP A C 1
ATOM 1742 O O . ASP A 1 221 ? -3.518 9.960 17.198 1.00 96.25 221 ASP A O 1
ATOM 1746 N N . LEU A 1 222 ? -4.448 7.937 16.911 1.00 95.88 222 LEU A N 1
ATOM 1747 C CA . LEU A 1 222 ? -5.609 8.441 16.168 1.00 95.88 222 LEU A CA 1
ATOM 1748 C C . LEU A 1 222 ? -6.460 9.388 17.027 1.00 95.88 222 LEU A C 1
ATOM 1750 O O . LEU A 1 222 ? -6.827 10.463 16.559 1.00 95.88 222 LEU A O 1
ATOM 1754 N N . LEU A 1 223 ? -6.726 9.035 18.290 1.00 95.81 223 LEU A N 1
ATOM 1755 C CA . LEU A 1 223 ? -7.458 9.895 19.231 1.00 95.81 223 LEU A CA 1
ATOM 1756 C C . LEU A 1 223 ? -6.687 11.169 19.582 1.00 95.81 223 LEU A C 1
ATOM 1758 O O . LEU A 1 223 ? -7.275 12.235 19.717 1.00 95.81 223 LEU A O 1
ATOM 1762 N N . ARG A 1 224 ? -5.362 11.095 19.712 1.00 94.69 224 ARG A N 1
ATOM 1763 C CA . ARG A 1 224 ? -4.517 12.265 19.987 1.00 94.69 224 ARG A CA 1
ATOM 1764 C C . ARG A 1 224 ? -4.539 13.282 18.841 1.00 94.69 224 ARG A C 1
ATOM 1766 O O . ARG A 1 224 ? -4.284 14.461 19.067 1.00 94.69 224 ARG A O 1
ATOM 1773 N N . ARG A 1 225 ? -4.809 12.830 17.614 1.00 94.19 225 ARG A N 1
ATOM 1774 C CA . ARG A 1 225 ? -4.868 13.671 16.408 1.00 94.19 225 ARG A CA 1
ATOM 1775 C C . ARG A 1 225 ? -6.214 14.359 16.197 1.00 94.19 225 ARG A C 1
ATOM 1777 O O . ARG A 1 225 ? -6.291 15.224 15.331 1.00 94.19 225 ARG A O 1
ATOM 1784 N N . THR A 1 226 ? -7.258 13.984 16.934 1.00 95.25 226 THR A N 1
ATOM 1785 C CA . THR A 1 226 ? -8.571 14.627 16.802 1.00 95.25 226 THR A CA 1
ATOM 1786 C C . THR A 1 226 ? -8.564 16.024 17.413 1.00 95.25 226 THR A C 1
ATOM 1788 O O . THR A 1 226 ? -8.035 16.196 18.510 1.00 95.25 226 THR A O 1
ATOM 1791 N N . GLU A 1 227 ? -9.215 16.986 16.759 1.00 94.00 227 GLU A N 1
ATOM 1792 C CA . GLU A 1 227 ? -9.446 18.328 17.315 1.00 94.00 227 GLU A CA 1
ATOM 1793 C C . GLU A 1 227 ? -10.276 18.289 18.611 1.00 94.00 227 GLU A C 1
ATOM 1795 O O . GLU A 1 227 ? -9.896 18.907 19.606 1.00 94.00 227 GLU A O 1
ATOM 1800 N N . ASP A 1 228 ? -11.371 17.519 18.625 1.00 94.00 228 ASP A N 1
ATOM 1801 C CA . ASP A 1 228 ? -12.190 17.267 19.812 1.00 94.00 228 ASP A CA 1
ATOM 1802 C C . ASP A 1 228 ? -12.338 15.759 20.074 1.00 94.00 228 ASP A C 1
ATOM 1804 O O . ASP A 1 228 ? -13.159 15.061 19.472 1.00 94.00 228 ASP A O 1
ATOM 1808 N N . ARG A 1 229 ? -11.557 15.249 21.033 1.00 94.00 229 ARG A N 1
ATOM 1809 C CA . ARG A 1 229 ? -11.612 13.839 21.451 1.00 94.00 229 ARG A CA 1
ATOM 1810 C C . ARG A 1 229 ? -12.980 13.452 22.018 1.00 94.00 229 ARG A C 1
ATOM 1812 O O . ARG A 1 229 ? -13.422 12.320 21.818 1.00 94.00 229 ARG A O 1
ATOM 1819 N N . SER A 1 230 ? -13.664 14.371 22.703 1.00 93.88 230 SER A N 1
ATOM 1820 C CA . SER A 1 230 ? -14.968 14.091 23.318 1.00 93.88 230 SER A CA 1
ATOM 1821 C C . SER A 1 230 ? -16.056 13.848 22.266 1.00 93.88 230 SER A C 1
ATOM 1823 O O . SER A 1 230 ? -16.956 13.034 22.482 1.00 93.88 230 SER A O 1
ATOM 1825 N N . ALA A 1 231 ? -15.913 14.450 21.078 1.00 94.25 231 ALA A N 1
ATOM 1826 C CA . ALA A 1 231 ? -16.817 14.245 19.950 1.00 94.25 231 ALA A CA 1
ATOM 1827 C C . ALA A 1 231 ? -16.784 12.808 19.396 1.00 94.25 231 ALA A C 1
ATOM 1829 O O . ALA A 1 231 ? -17.778 12.349 18.829 1.00 94.25 231 ALA A O 1
ATOM 1830 N N . VAL A 1 232 ? -15.674 12.078 19.572 1.00 95.56 232 VAL A N 1
ATOM 1831 C CA . VAL A 1 232 ? -15.500 10.712 19.040 1.00 95.56 232 VAL A CA 1
ATOM 1832 C C . VAL A 1 232 ? -15.487 9.619 20.111 1.00 95.56 232 VAL A C 1
ATOM 1834 O O . VAL A 1 232 ? -15.586 8.437 19.785 1.00 95.56 232 VAL A O 1
ATOM 1837 N N . GLU A 1 233 ? -15.415 9.973 21.395 1.00 92.50 233 GLU A N 1
ATOM 1838 C CA . GLU A 1 233 ? -15.202 9.018 22.492 1.00 92.50 233 GLU A CA 1
ATOM 1839 C C . GLU A 1 233 ? -16.289 7.933 22.592 1.00 92.50 233 GLU A C 1
ATOM 1841 O O . GLU A 1 233 ? -16.013 6.775 22.919 1.00 92.50 233 GLU A O 1
ATOM 1846 N N . SER A 1 234 ? -17.541 8.286 22.295 1.00 93.88 234 SER A N 1
ATOM 1847 C CA . SER A 1 234 ? -18.650 7.327 22.327 1.00 93.88 234 SER A CA 1
ATOM 1848 C C . SER A 1 234 ? -18.627 6.357 21.142 1.00 93.88 234 SER A C 1
ATOM 1850 O O . SER A 1 234 ? -18.919 5.174 21.321 1.00 93.88 234 SER A O 1
ATOM 1852 N N . VAL A 1 235 ? -18.256 6.832 19.947 1.00 95.56 235 VAL A N 1
ATOM 1853 C CA . VAL A 1 235 ? -18.298 6.029 18.719 1.00 95.56 235 VAL A CA 1
ATOM 1854 C C . VAL A 1 235 ? -17.108 5.082 18.628 1.00 95.56 235 VAL A C 1
ATOM 1856 O O . VAL A 1 235 ? -17.303 3.919 18.289 1.00 95.56 235 VAL A O 1
ATOM 1859 N N . VAL A 1 236 ? -15.903 5.508 19.030 1.00 95.88 236 VAL A N 1
ATOM 1860 C CA . VAL A 1 236 ? -14.671 4.696 18.919 1.00 95.88 236 VAL A CA 1
ATOM 1861 C C . VAL A 1 236 ? -14.756 3.369 19.679 1.00 95.88 236 VAL A C 1
ATOM 1863 O O . VAL A 1 236 ? -14.160 2.377 19.261 1.00 95.88 236 VAL A O 1
ATOM 1866 N N . LYS A 1 237 ? -15.581 3.304 20.735 1.00 93.69 237 LYS A N 1
ATOM 1867 C CA . LYS A 1 237 ? -15.860 2.083 21.512 1.00 93.69 237 LYS A CA 1
ATOM 1868 C C . LYS A 1 237 ? -16.468 0.956 20.673 1.00 93.69 237 LYS A C 1
ATOM 1870 O O . LYS A 1 237 ? -16.327 -0.204 21.048 1.00 93.69 237 LYS A O 1
ATOM 1875 N N . LYS A 1 238 ? -17.102 1.272 19.538 1.00 94.06 238 LYS A N 1
ATOM 1876 C CA . LYS A 1 238 ? -17.651 0.276 18.607 1.00 94.06 238 LYS A CA 1
ATOM 1877 C C . LYS A 1 238 ? -16.572 -0.538 17.889 1.00 94.06 238 LYS A C 1
ATOM 1879 O O . LYS A 1 238 ? -16.858 -1.656 17.484 1.00 94.06 238 LYS A O 1
ATOM 1884 N N . SER A 1 239 ? -15.359 0.000 17.729 1.00 94.88 239 SER A N 1
ATOM 1885 C CA . SER A 1 239 ? -14.276 -0.638 16.964 1.00 94.88 239 SER A CA 1
ATOM 1886 C C . SER A 1 239 ? -13.019 -0.887 17.795 1.00 94.88 239 SER A C 1
ATOM 1888 O O . SER A 1 239 ? -12.511 -2.004 17.813 1.00 94.88 239 SER A O 1
ATOM 1890 N N . HIS A 1 240 ? -12.529 0.118 18.530 1.00 93.12 240 HIS A N 1
ATOM 1891 C CA . HIS A 1 240 ? -11.207 0.062 19.171 1.00 93.12 240 HIS A CA 1
ATOM 1892 C C . HIS A 1 240 ? -11.097 -0.998 20.279 1.00 93.12 240 HIS A C 1
ATOM 1894 O O . HIS A 1 240 ? -9.988 -1.383 20.633 1.00 93.12 240 HIS A O 1
ATOM 1900 N N . GLY A 1 241 ? -12.225 -1.473 20.821 1.00 87.56 241 GLY A N 1
ATOM 1901 C CA . GLY A 1 241 ? -12.270 -2.563 21.803 1.00 87.56 241 GLY A CA 1
ATOM 1902 C C . GLY A 1 241 ? -12.445 -3.963 21.202 1.00 87.56 241 GLY A C 1
ATOM 1903 O O . GLY A 1 241 ? -12.463 -4.940 21.949 1.00 87.56 241 GLY A O 1
ATOM 1904 N N . LYS A 1 242 ? -12.619 -4.085 19.881 1.00 90.69 242 LYS A N 1
ATOM 1905 C CA . LYS A 1 242 ? -12.784 -5.382 19.221 1.00 90.69 242 LYS A CA 1
ATOM 1906 C C . LYS A 1 242 ? -11.422 -6.028 18.947 1.00 90.69 242 LYS A C 1
ATOM 1908 O O . LYS A 1 242 ? -10.478 -5.336 18.556 1.00 90.69 242 LYS A O 1
ATOM 1913 N N . PRO A 1 243 ? -11.309 -7.358 19.095 1.00 88.06 243 PRO A N 1
ATOM 1914 C CA . PRO A 1 243 ? -10.120 -8.065 18.659 1.00 88.06 243 PRO A CA 1
ATOM 1915 C C . PRO A 1 243 ? -10.071 -8.071 17.127 1.00 88.06 243 PRO A C 1
ATOM 1917 O O . PRO A 1 243 ? -10.912 -8.683 16.478 1.00 88.06 243 PRO A O 1
ATOM 1920 N N . HIS A 1 244 ? -9.063 -7.411 16.565 1.00 90.44 244 HIS A N 1
ATOM 1921 C CA . HIS A 1 244 ? -8.756 -7.452 15.131 1.00 90.44 244 HIS A CA 1
ATOM 1922 C C . HIS A 1 244 ? -7.465 -8.221 14.906 1.00 90.44 244 HIS A C 1
ATOM 1924 O O . HIS A 1 244 ? -6.506 -8.022 15.662 1.00 90.44 244 HIS A O 1
ATOM 1930 N N . MET A 1 245 ? -7.378 -9.060 13.876 1.00 89.38 245 MET A N 1
ATOM 1931 C CA . MET A 1 245 ? -6.082 -9.623 13.517 1.00 89.38 245 MET A CA 1
ATOM 1932 C C . MET A 1 245 ? -5.207 -8.561 12.870 1.00 89.38 245 MET A C 1
ATOM 1934 O O . MET A 1 245 ? -5.680 -7.647 12.194 1.00 89.38 245 MET A O 1
ATOM 1938 N N . LEU A 1 246 ? -3.909 -8.692 13.118 1.00 90.69 246 LEU A N 1
ATOM 1939 C CA . LEU A 1 246 ? -2.895 -7.956 12.391 1.00 90.69 246 LEU A CA 1
ATOM 1940 C C . LEU A 1 246 ? -2.531 -8.781 11.160 1.00 90.69 246 LEU A C 1
ATOM 1942 O O . LEU A 1 246 ? -2.189 -9.956 11.290 1.00 90.69 246 LEU A O 1
ATOM 1946 N N . CYS A 1 247 ? -2.608 -8.186 9.980 1.00 93.25 247 CYS A N 1
ATOM 1947 C CA . CYS A 1 247 ? -2.266 -8.856 8.734 1.00 93.25 247 CYS A CA 1
ATOM 1948 C C . CYS A 1 247 ? -1.575 -7.887 7.780 1.00 93.25 247 CYS A C 1
ATOM 1950 O O . CYS A 1 247 ? -1.509 -6.682 8.037 1.00 93.25 247 CYS A O 1
ATOM 1952 N N . PHE A 1 248 ? -1.057 -8.410 6.673 1.00 94.69 248 PHE A N 1
ATOM 1953 C CA . PHE A 1 248 ? -0.537 -7.556 5.622 1.00 94.69 248 PHE A CA 1
ATOM 1954 C C . PHE A 1 248 ? -1.685 -6.850 4.889 1.00 94.69 248 PHE A C 1
ATOM 1956 O O . PHE A 1 248 ? -2.695 -7.466 4.545 1.00 94.69 248 PHE A O 1
ATOM 1963 N N . THR A 1 249 ? -1.530 -5.550 4.669 1.00 95.00 249 THR A N 1
ATOM 1964 C CA . THR A 1 249 ? -2.515 -4.677 4.016 1.00 95.00 249 THR A CA 1
ATOM 1965 C C . THR A 1 249 ? -1.825 -3.838 2.953 1.00 95.00 249 THR A C 1
ATOM 1967 O O . THR A 1 249 ? -0.627 -3.555 3.055 1.00 95.00 249 THR A O 1
ATOM 1970 N N . HIS A 1 250 ? -2.563 -3.439 1.921 1.00 94.62 250 HIS A N 1
ATOM 1971 C CA . HIS A 1 250 ? -2.016 -2.586 0.869 1.00 94.62 250 HIS A CA 1
ATOM 1972 C C . HIS A 1 250 ? -1.904 -1.123 1.319 1.00 94.62 250 HIS A C 1
ATOM 1974 O O . HIS A 1 250 ? -0.957 -0.437 0.941 1.00 94.62 250 HIS A O 1
ATOM 1980 N N . GLY A 1 251 ? -2.874 -0.622 2.090 1.00 90.62 251 GLY A N 1
ATOM 1981 C CA . GLY A 1 251 ? -2.859 0.728 2.669 1.00 90.62 251 GLY A CA 1
ATOM 1982 C C . GLY A 1 251 ? -3.131 1.875 1.686 1.00 90.62 251 GLY A C 1
ATOM 1983 O O . GLY A 1 251 ? -3.215 3.027 2.102 1.00 90.62 251 GLY A O 1
ATOM 1984 N N . ASP A 1 252 ? -3.306 1.576 0.396 1.00 86.62 252 ASP A N 1
ATOM 1985 C CA . ASP A 1 252 ? -3.638 2.557 -0.651 1.00 86.62 252 ASP A CA 1
ATOM 1986 C C . ASP A 1 252 ? -4.450 1.917 -1.786 1.00 86.62 252 ASP A C 1
ATOM 1988 O O . ASP A 1 252 ? -4.136 2.016 -2.974 1.00 86.62 252 ASP A O 1
ATOM 1992 N N . LEU A 1 253 ? -5.502 1.184 -1.409 1.00 84.00 253 LEU A N 1
ATOM 1993 C CA . LEU A 1 253 ? -6.454 0.635 -2.370 1.00 84.00 253 LEU A CA 1
ATOM 1994 C C . LEU A 1 253 ? -7.319 1.756 -2.929 1.00 84.00 253 LEU A C 1
ATOM 1996 O O . LEU A 1 253 ? -8.437 2.032 -2.485 1.00 84.00 253 LEU A O 1
ATOM 2000 N N . MET A 1 254 ? -6.779 2.405 -3.941 1.00 66.56 254 MET A N 1
ATOM 2001 C CA . MET A 1 254 ? -7.556 3.224 -4.845 1.00 66.56 254 MET A CA 1
ATOM 2002 C C . MET A 1 254 ? -8.204 2.331 -5.899 1.00 66.56 254 MET A C 1
ATOM 2004 O O . MET A 1 254 ? -7.935 1.130 -5.959 1.00 66.56 254 MET A O 1
ATOM 2008 N N . GLN A 1 255 ? -9.122 2.906 -6.683 1.00 54.41 255 GLN A N 1
ATOM 2009 C CA . GLN A 1 255 ? -9.911 2.151 -7.656 1.00 54.41 255 GLN A CA 1
ATOM 2010 C C . GLN A 1 255 ? -9.040 1.201 -8.498 1.00 54.41 255 GLN A C 1
ATOM 2012 O O . GLN A 1 255 ? -7.847 1.489 -8.639 1.00 54.41 255 GLN A O 1
ATOM 2017 N N . ASN A 1 256 ? -9.639 0.181 -9.166 1.00 43.16 256 ASN A N 1
ATOM 2018 C CA . ASN A 1 256 ? -8.923 -0.637 -10.172 1.00 43.16 256 ASN A CA 1
ATOM 2019 C C . ASN A 1 256 ? -9.599 -1.831 -10.970 1.00 43.16 256 ASN A C 1
ATOM 2021 O O . ASN A 1 256 ? -8.822 -2.486 -11.639 1.00 43.16 256 ASN A O 1
ATOM 2025 N N . GLY A 1 257 ? -10.922 -2.150 -10.975 1.00 42.19 257 GLY A N 1
ATOM 2026 C CA . GLY A 1 257 ? -11.701 -2.958 -11.991 1.00 42.19 257 GLY A CA 1
ATOM 2027 C C . GLY A 1 257 ? -11.077 -4.291 -12.437 1.00 42.19 257 GLY A C 1
ATOM 2028 O O . GLY A 1 257 ? -10.293 -4.777 -11.650 1.00 42.19 257 GLY A O 1
ATOM 2029 N N . ARG A 1 258 ? -11.438 -4.962 -13.566 1.00 51.38 258 ARG A N 1
ATOM 2030 C CA . ARG A 1 258 ? -10.960 -6.358 -13.804 1.00 51.38 258 ARG A CA 1
ATOM 2031 C C . ARG A 1 258 ? -9.457 -6.422 -13.560 1.00 51.38 258 ARG A C 1
ATOM 2033 O O . ARG A 1 258 ? -8.684 -5.768 -14.260 1.00 51.38 258 ARG A O 1
ATOM 2040 N N . LEU A 1 259 ? -9.098 -7.138 -12.505 1.00 67.69 259 LEU A N 1
ATOM 2041 C CA . LEU A 1 259 ? -7.868 -6.852 -11.806 1.00 67.69 259 LEU A CA 1
ATOM 2042 C C . LEU A 1 259 ? -6.732 -7.538 -12.551 1.00 67.69 259 LEU A C 1
ATOM 2044 O O . LEU A 1 259 ? -6.636 -8.761 -12.594 1.00 67.69 259 LEU A O 1
ATOM 2048 N N . SER A 1 260 ? -5.883 -6.740 -13.188 1.00 82.12 260 SER A N 1
ATOM 2049 C CA . SER A 1 260 ? -4.694 -7.229 -13.888 1.00 82.12 260 SER A CA 1
ATOM 2050 C C . SER A 1 260 ? -3.422 -7.107 -13.053 1.00 82.12 260 SER A C 1
ATOM 2052 O O . SER A 1 260 ? -2.423 -7.735 -13.392 1.00 82.12 260 SER A O 1
ATOM 2054 N N . GLY A 1 261 ? -3.466 -6.333 -11.964 1.00 87.25 261 GLY A N 1
ATOM 2055 C CA . GLY A 1 261 ? -2.497 -6.346 -10.872 1.00 87.25 261 GLY A CA 1
ATOM 2056 C C . GLY A 1 261 ? -2.676 -5.183 -9.898 1.00 87.25 261 GLY A C 1
ATOM 2057 O O . GLY A 1 261 ? -3.421 -4.243 -10.178 1.00 87.25 261 GLY A O 1
ATOM 2058 N N . LEU A 1 262 ? -1.985 -5.256 -8.760 1.00 90.12 262 LEU A N 1
ATOM 2059 C CA . LEU A 1 262 ? -1.887 -4.180 -7.771 1.00 90.12 262 LEU A CA 1
ATOM 2060 C C . LEU A 1 262 ? -0.520 -3.504 -7.859 1.00 90.12 262 LEU A C 1
ATOM 2062 O O . LEU A 1 262 ? 0.511 -4.147 -8.070 1.00 90.12 262 LEU A O 1
ATOM 2066 N N . VAL A 1 263 ? -0.517 -2.188 -7.695 1.00 89.50 263 VAL A N 1
ATOM 2067 C CA . VAL A 1 263 ? 0.669 -1.337 -7.777 1.00 89.50 263 VAL A CA 1
ATOM 2068 C C . VAL A 1 263 ? 0.659 -0.359 -6.612 1.00 89.50 263 VAL A C 1
ATOM 2070 O O . VAL A 1 263 ? -0.391 -0.096 -6.049 1.00 89.50 263 VAL A O 1
ATOM 2073 N N . ASP A 1 264 ? 1.811 0.254 -6.351 1.00 88.62 264 ASP A N 1
ATOM 2074 C CA . ASP A 1 264 ? 1.971 1.290 -5.323 1.00 88.62 264 ASP A CA 1
ATOM 2075 C C . ASP A 1 264 ? 1.890 0.771 -3.881 1.00 88.62 264 ASP A C 1
ATOM 2077 O O . ASP A 1 264 ? 1.007 1.091 -3.096 1.00 88.62 264 ASP A O 1
ATOM 2081 N N . TRP A 1 265 ? 2.893 -0.029 -3.522 1.00 93.06 265 TRP A N 1
ATOM 2082 C CA . TRP A 1 265 ? 3.007 -0.682 -2.217 1.00 93.06 265 TRP A CA 1
ATOM 2083 C C . TRP A 1 265 ? 3.679 0.197 -1.146 1.00 93.06 265 TRP A C 1
ATOM 2085 O O . TRP A 1 265 ? 4.066 -0.309 -0.095 1.00 93.06 265 TRP A O 1
ATOM 2095 N N . GLY A 1 266 ? 3.846 1.503 -1.380 1.00 90.12 266 GLY A N 1
ATOM 2096 C CA . GLY A 1 266 ? 4.559 2.405 -0.460 1.00 90.12 266 GLY A CA 1
ATOM 2097 C C . GLY A 1 266 ? 3.846 2.647 0.875 1.00 90.12 266 GLY A C 1
ATOM 2098 O O . GLY A 1 266 ? 4.498 2.948 1.872 1.00 90.12 266 GLY A O 1
ATOM 2099 N N . SER A 1 267 ? 2.525 2.460 0.906 1.00 91.88 267 SER A N 1
ATOM 2100 C CA . SER A 1 267 ? 1.690 2.549 2.116 1.00 91.88 267 SER A CA 1
ATOM 2101 C C . SER A 1 267 ? 1.387 1.180 2.735 1.00 91.88 267 SER A C 1
ATOM 2103 O O . SER A 1 267 ? 0.627 1.089 3.700 1.00 91.88 267 SER A O 1
ATOM 2105 N N . SER A 1 268 ? 1.943 0.107 2.168 1.00 94.25 268 SER A N 1
ATOM 2106 C CA . SER A 1 268 ? 1.659 -1.249 2.624 1.00 94.25 268 SER A CA 1
ATOM 2107 C C . SER A 1 268 ? 2.381 -1.576 3.924 1.00 94.25 268 SER A C 1
ATOM 2109 O O . SER A 1 268 ? 3.408 -0.983 4.273 1.00 94.25 268 SER A O 1
ATOM 2111 N N . GLY A 1 269 ? 1.823 -2.520 4.669 1.00 94.56 269 GLY A N 1
ATOM 2112 C CA . GLY A 1 269 ? 2.343 -2.855 5.982 1.00 94.56 269 GLY A CA 1
ATOM 2113 C C . GLY A 1 269 ? 1.406 -3.725 6.798 1.00 94.56 269 GLY A C 1
ATOM 2114 O O . GLY A 1 269 ? 0.417 -4.263 6.296 1.00 94.56 269 GLY A O 1
ATOM 2115 N N . TRP A 1 270 ? 1.736 -3.846 8.076 1.00 95.06 270 TRP A N 1
ATOM 2116 C CA . TRP A 1 270 ? 1.021 -4.653 9.053 1.00 95.06 270 TRP A CA 1
ATOM 2117 C C . TRP A 1 270 ? -0.004 -3.782 9.775 1.00 95.06 270 TRP A C 1
ATOM 2119 O O . TRP A 1 270 ? 0.363 -2.935 10.588 1.00 95.06 270 TRP A O 1
ATOM 2129 N N . PHE A 1 271 ? -1.285 -3.986 9.473 1.00 95.19 271 PHE A N 1
ATOM 2130 C CA . PHE A 1 271 ? -2.398 -3.207 10.024 1.00 95.19 271 PHE A CA 1
ATOM 2131 C C . PHE A 1 271 ? -3.595 -4.111 10.356 1.00 95.19 271 PHE A C 1
ATOM 2133 O O . PHE A 1 271 ? -3.611 -5.279 9.952 1.00 95.19 271 PHE A O 1
ATOM 2140 N N . PRO A 1 272 ? -4.578 -3.623 11.140 1.00 94.56 272 PRO A N 1
ATOM 2141 C CA . PRO A 1 272 ? -5.801 -4.371 11.408 1.00 94.56 272 PRO A CA 1
ATOM 2142 C C . PRO A 1 272 ? -6.485 -4.852 10.121 1.00 94.56 272 PRO A C 1
ATOM 2144 O O . PRO A 1 272 ? -6.532 -4.131 9.132 1.00 94.56 272 PRO A O 1
ATOM 2147 N N . GLU A 1 273 ? -7.079 -6.040 10.133 1.00 93.19 273 GLU A N 1
ATOM 2148 C CA . GLU A 1 273 ? -7.725 -6.656 8.960 1.00 93.19 273 GLU A CA 1
ATOM 2149 C C . GLU A 1 273 ? -8.745 -5.764 8.218 1.00 93.19 273 GLU A C 1
ATOM 2151 O O . GLU A 1 273 ? -8.896 -5.871 6.997 1.00 93.19 273 GLU A O 1
ATOM 2156 N N . TYR A 1 274 ? -9.405 -4.828 8.907 1.00 94.62 274 TYR A N 1
ATOM 2157 C CA . TYR A 1 274 ? -10.350 -3.881 8.306 1.00 94.62 274 TYR A CA 1
ATOM 2158 C C . TYR A 1 274 ? -9.691 -2.718 7.536 1.00 94.62 274 TYR A C 1
ATOM 2160 O O . TYR A 1 274 ? -10.390 -1.990 6.832 1.00 94.62 274 TYR A O 1
ATOM 2168 N N . TRP A 1 275 ? -8.375 -2.514 7.658 1.00 95.38 275 TRP A N 1
ATOM 2169 C CA . TRP A 1 275 ? -7.682 -1.280 7.253 1.00 95.38 275 TRP A CA 1
ATOM 2170 C C . TRP A 1 275 ? -7.854 -0.931 5.773 1.00 95.38 275 TRP A C 1
ATOM 2172 O O . TRP A 1 275 ? -8.153 0.208 5.416 1.00 95.38 275 TRP A O 1
ATOM 2182 N N . ASP A 1 276 ? -7.736 -1.938 4.909 1.00 94.06 276 ASP A N 1
ATOM 2183 C CA . ASP A 1 276 ? -7.916 -1.793 3.465 1.00 94.06 276 ASP A CA 1
ATOM 2184 C C . ASP A 1 276 ? -9.370 -1.448 3.091 1.00 94.06 276 ASP A C 1
ATOM 2186 O O . ASP A 1 276 ? -9.605 -0.699 2.143 1.00 94.06 276 ASP A O 1
ATOM 2190 N N . TYR A 1 277 ? -10.358 -1.921 3.864 1.00 93.94 277 TYR A N 1
ATOM 2191 C CA . TYR A 1 277 ? -11.769 -1.580 3.658 1.00 93.94 277 TYR A CA 1
ATOM 2192 C C . TYR A 1 277 ? -12.046 -0.110 3.980 1.00 93.94 277 TYR A C 1
ATOM 2194 O O . TYR A 1 277 ? -12.603 0.622 3.153 1.00 93.94 277 TYR A O 1
ATOM 2202 N N . THR A 1 278 ? -11.647 0.341 5.170 1.00 93.88 278 THR A N 1
ATOM 2203 C CA . THR A 1 278 ? -11.914 1.718 5.594 1.00 93.88 278 THR A CA 1
ATOM 2204 C C . THR A 1 278 ? -11.073 2.719 4.802 1.00 93.88 278 THR A C 1
ATOM 2206 O O . THR A 1 278 ? -11.588 3.768 4.407 1.00 93.88 278 THR A O 1
ATOM 2209 N N . GLY A 1 279 ? -9.828 2.373 4.454 1.00 91.12 279 GLY A N 1
ATOM 2210 C CA . GLY A 1 279 ? -8.980 3.144 3.541 1.00 91.12 279 GLY A CA 1
ATOM 2211 C C . GLY A 1 279 ? -9.594 3.314 2.148 1.00 91.12 279 GLY A C 1
ATOM 2212 O O . GLY A 1 279 ? -9.714 4.442 1.660 1.00 91.12 279 GLY A O 1
ATOM 2213 N N . ALA A 1 280 ? -10.085 2.227 1.543 1.00 88.88 280 ALA A N 1
ATOM 2214 C CA . ALA A 1 280 ? -10.754 2.271 0.243 1.00 88.88 280 ALA A CA 1
ATOM 2215 C C . ALA A 1 280 ? -12.001 3.177 0.245 1.00 88.88 280 ALA A C 1
ATOM 2217 O O . ALA A 1 280 ? -12.295 3.834 -0.763 1.00 88.88 280 ALA A O 1
ATOM 2218 N N . CYS A 1 281 ? -12.719 3.244 1.372 1.00 89.12 281 CYS A N 1
ATOM 2219 C CA . CYS A 1 281 ? -13.887 4.108 1.543 1.00 89.12 281 CYS A CA 1
ATOM 2220 C C . CYS A 1 281 ? -13.514 5.586 1.747 1.00 89.12 281 CYS A C 1
ATOM 2222 O O . CYS A 1 281 ? -14.214 6.456 1.223 1.00 89.12 281 CYS A O 1
ATOM 2224 N N . TYR A 1 282 ? -12.413 5.880 2.451 1.00 85.12 282 TYR A N 1
ATOM 2225 C CA . TYR A 1 282 ? -11.920 7.247 2.665 1.00 85.12 282 TYR A CA 1
ATOM 2226 C C . TYR A 1 282 ? -11.649 7.973 1.346 1.00 85.12 282 TYR A C 1
ATOM 2228 O O . TYR A 1 282 ? -12.262 9.003 1.057 1.00 85.12 282 TYR A O 1
ATOM 2236 N N . ALA A 1 283 ? -10.774 7.395 0.517 1.00 66.56 283 ALA A N 1
ATOM 2237 C CA . ALA A 1 283 ? -10.258 8.030 -0.696 1.00 66.56 283 ALA A CA 1
ATOM 2238 C C . ALA A 1 283 ? -11.354 8.338 -1.737 1.00 66.56 283 ALA A C 1
ATOM 2240 O O . ALA A 1 283 ? -11.164 9.151 -2.641 1.00 66.56 283 ALA A O 1
ATOM 2241 N N . ASN A 1 284 ? -12.525 7.706 -1.609 1.00 63.78 284 ASN A N 1
ATOM 2242 C CA . ASN A 1 284 ? -13.534 7.641 -2.660 1.00 63.78 284 ASN A CA 1
ATOM 2243 C C . ASN A 1 284 ? -14.937 8.112 -2.229 1.00 63.78 284 ASN A C 1
ATOM 2245 O O . ASN A 1 284 ? -15.851 8.124 -3.061 1.00 63.78 284 ASN A O 1
ATOM 2249 N N . LYS A 1 285 ? -15.108 8.557 -0.970 1.00 63.19 285 LYS A N 1
ATOM 2250 C CA . LYS A 1 285 ? -16.405 8.870 -0.327 1.00 63.19 285 LYS A CA 1
ATOM 2251 C C . LYS A 1 285 ? -17.314 9.812 -1.126 1.00 63.19 285 LYS A C 1
ATOM 2253 O O . LYS A 1 285 ? -18.530 9.664 -1.093 1.00 63.19 285 LYS A O 1
ATOM 2258 N N . LYS A 1 286 ? -16.738 10.781 -1.843 1.00 61.81 286 LYS A N 1
ATOM 2259 C CA . LYS A 1 286 ? -17.492 11.820 -2.569 1.00 61.81 286 LYS A CA 1
ATOM 2260 C C . LYS A 1 286 ? -17.742 11.500 -4.047 1.00 61.81 286 LYS A C 1
ATOM 2262 O O . LYS A 1 286 ? -18.657 12.065 -4.636 1.00 61.81 286 LYS A O 1
ATOM 2267 N N . TYR A 1 287 ? -16.940 10.625 -4.650 1.00 66.88 287 TYR A N 1
ATOM 2268 C CA . TYR A 1 287 ? -16.860 10.525 -6.111 1.00 66.88 287 TYR A CA 1
ATOM 2269 C C . TYR A 1 287 ? -17.208 9.137 -6.662 1.00 66.88 287 TYR A C 1
ATOM 2271 O O . TYR A 1 287 ? -17.543 9.035 -7.843 1.00 66.88 287 TYR A O 1
ATOM 2279 N N . TYR A 1 288 ? -17.185 8.077 -5.840 1.00 76.69 288 TYR A N 1
ATOM 2280 C CA . TYR A 1 288 ? -17.330 6.704 -6.345 1.00 76.69 288 TYR A CA 1
ATOM 2281 C C . TYR A 1 288 ? -18.203 5.800 -5.459 1.00 76.69 288 TYR A C 1
ATOM 2283 O O . TYR A 1 288 ? -17.694 4.878 -4.820 1.00 76.69 288 TYR A O 1
ATOM 2291 N N . PRO A 1 289 ? -19.534 5.991 -5.464 1.00 83.12 289 PRO A N 1
ATOM 2292 C CA . PRO A 1 289 ? -20.456 5.163 -4.681 1.00 83.12 289 PRO A CA 1
ATOM 2293 C C . PRO A 1 289 ? -20.344 3.668 -5.018 1.00 83.12 289 PRO A C 1
ATOM 2295 O O . PRO A 1 289 ? -20.241 2.844 -4.115 1.00 83.12 289 PRO A O 1
ATOM 2298 N N . ARG A 1 290 ? -20.220 3.313 -6.305 1.00 85.25 290 ARG A N 1
ATOM 2299 C CA . ARG A 1 290 ? -20.102 1.912 -6.752 1.00 85.25 290 ARG A CA 1
ATOM 2300 C C . ARG A 1 290 ? -18.863 1.194 -6.200 1.00 85.25 290 ARG A C 1
ATOM 2302 O O . ARG A 1 290 ? -18.892 -0.015 -6.006 1.00 85.25 290 ARG A O 1
ATOM 2309 N N . TRP A 1 291 ? -17.778 1.924 -5.934 1.00 85.81 291 TRP A N 1
ATOM 2310 C CA . TRP A 1 291 ? -16.574 1.374 -5.298 1.00 85.81 291 TRP A CA 1
ATOM 2311 C C . TRP A 1 291 ? -16.830 1.032 -3.830 1.00 85.81 291 TRP A C 1
ATOM 2313 O O . TRP A 1 291 ? -16.538 -0.077 -3.391 1.00 85.81 291 TRP A O 1
ATOM 2323 N N . ILE A 1 292 ? -17.456 1.955 -3.099 1.00 87.56 292 ILE A N 1
ATOM 2324 C CA . ILE A 1 292 ? -17.831 1.769 -1.692 1.00 87.56 292 ILE A CA 1
ATOM 2325 C C . ILE A 1 292 ? -18.816 0.605 -1.553 1.00 87.56 292 ILE A C 1
ATOM 2327 O O . ILE A 1 292 ? -18.692 -0.201 -0.633 1.00 87.56 292 ILE A O 1
ATOM 2331 N N . GLU A 1 293 ? -19.766 0.482 -2.481 1.00 89.50 293 GLU A N 1
ATOM 2332 C CA . GLU A 1 293 ? -20.714 -0.632 -2.525 1.00 89.50 293 GLU A CA 1
ATOM 2333 C C . GLU A 1 293 ? -20.017 -1.983 -2.705 1.00 89.50 293 GLU A C 1
ATOM 2335 O O . GLU A 1 293 ? -20.331 -2.918 -1.974 1.00 89.50 293 GLU A O 1
ATOM 2340 N N . VAL A 1 294 ? -19.060 -2.090 -3.638 1.00 90.19 294 VAL A N 1
ATOM 2341 C CA . VAL A 1 294 ? -18.262 -3.315 -3.831 1.00 90.19 294 VAL A CA 1
ATOM 2342 C C . VAL A 1 294 ? -17.547 -3.682 -2.533 1.00 90.19 294 VAL A C 1
ATOM 2344 O O . VAL A 1 294 ? -17.734 -4.780 -2.021 1.00 90.19 294 VAL A O 1
ATOM 2347 N N . PHE A 1 295 ? -16.802 -2.748 -1.944 1.00 91.69 295 PHE A N 1
ATOM 2348 C CA . PHE A 1 295 ? -16.076 -2.989 -0.696 1.00 91.69 295 PHE A CA 1
ATOM 2349 C C . PHE A 1 295 ? -17.003 -3.362 0.467 1.00 91.69 295 PHE A C 1
ATOM 2351 O O . PHE A 1 295 ? -16.683 -4.257 1.244 1.00 91.69 295 PHE A O 1
ATOM 2358 N N . SER A 1 296 ? -18.179 -2.739 0.555 1.00 92.06 296 SER A N 1
ATOM 2359 C CA . SER A 1 296 ? -19.167 -3.027 1.604 1.00 92.06 296 SER A CA 1
ATOM 2360 C C . SER A 1 296 ? -19.870 -4.375 1.415 1.00 92.06 296 SER A C 1
ATOM 2362 O O . SER A 1 296 ? -20.346 -4.946 2.395 1.00 92.06 296 SER A O 1
ATOM 2364 N N . ARG A 1 297 ? -19.939 -4.899 0.181 1.00 93.31 297 ARG A N 1
ATOM 2365 C CA . ARG A 1 297 ? -20.380 -6.278 -0.099 1.00 93.31 297 ARG A CA 1
ATOM 2366 C C . ARG A 1 297 ? -19.284 -7.306 0.150 1.00 93.31 297 ARG A C 1
ATOM 2368 O O . ARG A 1 297 ? -19.594 -8.425 0.544 1.00 93.31 297 ARG A O 1
ATOM 2375 N N . ILE A 1 298 ? -18.021 -6.952 -0.086 1.00 92.56 298 ILE A N 1
ATOM 2376 C CA . ILE A 1 298 ? -16.889 -7.831 0.224 1.00 92.56 298 ILE A CA 1
ATOM 2377 C C . ILE A 1 298 ? -16.708 -7.946 1.743 1.00 92.56 298 ILE A C 1
ATOM 2379 O O . ILE A 1 298 ? -16.482 -9.053 2.220 1.00 92.56 298 ILE A O 1
ATOM 2383 N N . PHE A 1 299 ? -16.853 -6.845 2.492 1.00 93.06 299 PHE A N 1
ATOM 2384 C CA . PHE A 1 299 ? -16.615 -6.810 3.938 1.00 93.06 299 PHE A CA 1
ATOM 2385 C C . PHE A 1 299 ? -17.784 -6.228 4.751 1.00 93.06 299 PHE A C 1
ATOM 2387 O O . PHE A 1 299 ? -17.640 -5.191 5.409 1.00 93.06 299 PHE A O 1
ATOM 2394 N N . PRO A 1 300 ? -18.962 -6.874 4.744 1.00 93.12 300 PRO A N 1
ATOM 2395 C CA . PRO A 1 300 ? -20.121 -6.394 5.493 1.00 93.12 300 PRO A CA 1
ATOM 2396 C C . PRO A 1 300 ? -19.904 -6.364 7.016 1.00 93.12 300 PRO A C 1
ATOM 2398 O O . PRO A 1 300 ? -20.629 -5.651 7.708 1.00 93.12 300 PRO A O 1
ATOM 2401 N N . GLN A 1 301 ? -18.927 -7.113 7.535 1.00 93.19 301 GLN A N 1
ATOM 2402 C CA . GLN A 1 301 ? -18.622 -7.232 8.961 1.00 93.19 301 GLN A CA 1
ATOM 2403 C C . GLN A 1 301 ? -17.940 -5.997 9.567 1.00 93.19 301 GLN A C 1
ATOM 2405 O O . GLN A 1 301 ? -18.043 -5.811 10.776 1.00 93.19 301 GLN A O 1
ATOM 2410 N N . TYR A 1 302 ? -17.294 -5.139 8.764 1.00 95.50 302 TYR A N 1
ATOM 2411 C CA . TYR A 1 302 ? -16.492 -4.015 9.280 1.00 95.50 302 TYR A CA 1
ATOM 2412 C C . TYR A 1 302 ? -17.220 -2.658 9.272 1.00 95.50 302 TYR A C 1
ATOM 2414 O O . TYR A 1 302 ? -16.612 -1.594 9.115 1.00 95.50 302 TYR A O 1
ATOM 2422 N N . ARG A 1 303 ? -18.556 -2.671 9.368 1.00 94.00 303 ARG A N 1
ATOM 2423 C CA . ARG A 1 303 ? -19.376 -1.446 9.312 1.00 94.00 303 ARG A CA 1
ATOM 2424 C C . ARG A 1 303 ? -19.113 -0.507 10.487 1.00 94.00 303 ARG A C 1
ATOM 2426 O O . ARG A 1 303 ? -19.079 0.704 10.284 1.00 94.00 303 ARG A O 1
ATOM 2433 N N . ASP A 1 304 ? -18.910 -1.056 11.680 1.00 96.38 304 ASP A N 1
ATOM 2434 C CA . ASP A 1 304 ? -18.609 -0.265 12.876 1.00 96.38 304 ASP A CA 1
ATOM 2435 C C . ASP A 1 304 ? -17.229 0.394 12.764 1.00 96.38 304 ASP A C 1
ATOM 2437 O O . ASP A 1 304 ? -17.055 1.551 13.128 1.00 96.38 304 ASP A O 1
ATOM 2441 N N . GLU A 1 305 ? -16.250 -0.324 12.217 1.00 97.25 305 GLU A N 1
ATOM 2442 C CA . GLU A 1 305 ? -14.885 0.136 11.971 1.00 97.25 305 GLU A CA 1
ATOM 2443 C C . GLU A 1 305 ? -14.900 1.305 10.979 1.00 97.25 305 GLU A C 1
ATOM 2445 O O . GLU A 1 305 ? -14.261 2.328 11.217 1.00 97.25 305 GLU A O 1
ATOM 2450 N N . LEU A 1 306 ? -15.699 1.204 9.908 1.00 95.50 306 LEU A N 1
ATOM 2451 C CA . LEU A 1 306 ? -15.902 2.306 8.967 1.00 95.50 306 LEU A CA 1
ATOM 2452 C C . LEU A 1 306 ? -16.625 3.502 9.598 1.00 95.50 306 LEU A C 1
ATOM 2454 O O . LEU A 1 306 ? -16.315 4.644 9.249 1.00 95.50 306 LEU A O 1
ATOM 2458 N N . GLU A 1 307 ? -17.593 3.271 10.488 1.00 95.56 307 GLU A N 1
ATOM 2459 C CA . GLU A 1 307 ? -18.274 4.343 11.220 1.00 95.56 307 GLU A CA 1
ATOM 2460 C C . GLU A 1 307 ? -17.291 5.094 12.128 1.00 95.56 307 GLU A C 1
ATOM 2462 O O . GLU A 1 307 ? -17.257 6.326 12.108 1.00 95.56 307 GLU A O 1
ATOM 2467 N N . VAL A 1 308 ? -16.458 4.355 12.866 1.00 96.69 308 VAL A N 1
ATOM 2468 C CA . VAL A 1 308 ? -15.416 4.909 13.737 1.00 96.69 308 VAL A CA 1
ATOM 2469 C C . VAL A 1 308 ? -14.400 5.711 12.936 1.00 96.69 308 VAL A C 1
ATOM 2471 O O . VAL A 1 308 ? -14.210 6.893 13.222 1.00 96.69 308 VAL A O 1
ATOM 2474 N N . ASP A 1 309 ? -13.816 5.122 11.893 1.00 95.06 309 ASP A N 1
ATOM 2475 C CA . ASP A 1 309 ? -12.861 5.820 11.033 1.00 95.06 309 ASP A CA 1
ATOM 2476 C C . ASP A 1 309 ? -13.507 7.056 10.385 1.00 95.06 309 ASP A C 1
ATOM 2478 O O . ASP A 1 309 ? -12.915 8.131 10.368 1.00 95.06 309 ASP A O 1
ATOM 2482 N N . SER A 1 310 ? -14.766 6.958 9.941 1.00 93.38 310 SER A N 1
ATOM 2483 C CA . SER A 1 310 ? -15.506 8.103 9.396 1.00 93.38 310 SER A CA 1
ATOM 2484 C C . SER A 1 310 ? -15.686 9.244 10.389 1.00 93.38 310 SER A C 1
ATOM 2486 O O . SER A 1 310 ? -15.660 10.398 9.964 1.00 93.38 310 SER A O 1
ATOM 2488 N N . ALA A 1 311 ? -15.902 8.946 11.671 1.00 95.06 311 ALA A N 1
ATOM 2489 C CA . ALA A 1 311 ? -15.995 9.957 12.717 1.00 95.06 311 ALA A CA 1
ATOM 2490 C C . ALA A 1 311 ? -14.628 10.592 13.008 1.00 95.06 311 ALA A C 1
ATOM 2492 O O . ALA A 1 311 ? -14.540 11.814 13.115 1.00 95.06 311 ALA A O 1
ATOM 2493 N N . LEU A 1 312 ? -13.561 9.787 13.041 1.00 94.81 312 LEU A N 1
ATOM 2494 C CA . LEU A 1 312 ? -12.188 10.273 13.194 1.00 94.81 312 LEU A CA 1
ATOM 2495 C C . LEU A 1 312 ? -11.796 11.219 12.052 1.00 94.81 312 LEU A C 1
ATOM 2497 O O . LEU A 1 312 ? -11.267 12.294 12.308 1.00 94.81 312 LEU A O 1
ATOM 2501 N N . TRP A 1 313 ? -12.129 10.897 10.799 1.00 91.94 313 TRP A N 1
ATOM 2502 C CA . TRP A 1 313 ? -11.828 11.763 9.647 1.00 91.94 313 TRP A CA 1
ATOM 2503 C C . TRP A 1 313 ? -12.545 13.118 9.678 1.00 91.94 313 TRP A C 1
ATOM 2505 O O . TRP A 1 313 ? -12.140 14.031 8.967 1.00 91.94 313 TRP A O 1
ATOM 2515 N N . MET A 1 314 ? -13.623 13.263 10.458 1.00 91.69 314 MET A N 1
ATOM 2516 C CA . MET A 1 314 ? -14.268 14.567 10.664 1.00 91.69 314 MET A CA 1
ATOM 2517 C C . MET A 1 314 ? -13.505 15.447 11.659 1.00 91.69 314 MET A C 1
ATOM 2519 O O . MET A 1 314 ? -13.778 16.640 11.718 1.00 91.69 314 MET A O 1
ATOM 2523 N N . GLN A 1 315 ? -12.594 14.862 12.439 1.00 93.31 315 GLN A N 1
ATOM 2524 C CA . GLN A 1 315 ? -11.807 15.533 13.476 1.00 93.31 315 GLN A CA 1
ATOM 2525 C C . GLN A 1 315 ? -10.307 15.582 13.164 1.00 93.31 315 GLN A C 1
ATOM 2527 O O . GLN A 1 315 ? -9.570 16.277 13.855 1.00 93.31 315 GLN A O 1
ATOM 2532 N N . ILE A 1 316 ? -9.843 14.812 12.179 1.00 90.00 316 ILE A N 1
ATOM 2533 C CA . ILE A 1 316 ? -8.443 14.742 11.761 1.00 90.00 316 ILE A CA 1
ATOM 2534 C C . ILE A 1 316 ? -8.323 15.404 10.391 1.00 90.00 316 ILE A C 1
ATOM 2536 O O . ILE A 1 316 ? -8.864 14.901 9.404 1.00 90.00 316 ILE A O 1
ATOM 2540 N N . ASN A 1 317 ? -7.564 16.496 10.319 1.00 86.81 317 ASN A N 1
ATOM 2541 C CA . ASN A 1 317 ? -7.095 17.037 9.051 1.00 86.81 317 ASN A CA 1
ATOM 2542 C C . ASN A 1 317 ? -5.744 16.384 8.686 1.00 86.81 317 ASN A C 1
ATOM 2544 O O . ASN A 1 317 ? -4.769 16.577 9.412 1.00 86.81 317 ASN A O 1
ATOM 2548 N N . PRO A 1 318 ? -5.653 15.623 7.581 1.00 84.44 318 PRO A N 1
ATOM 2549 C CA . PRO A 1 318 ? -4.402 14.986 7.175 1.00 84.44 318 PRO A CA 1
ATOM 2550 C C . PRO A 1 318 ? -3.376 15.956 6.558 1.00 84.44 318 PRO A C 1
ATOM 2552 O O . PRO A 1 318 ? -2.250 15.522 6.303 1.00 84.44 318 PRO A O 1
ATOM 2555 N N . TYR A 1 319 ? -3.743 17.219 6.291 1.00 84.25 319 TYR A N 1
ATOM 2556 C CA . TYR A 1 319 ? -2.906 18.231 5.629 1.00 84.25 319 TYR A CA 1
ATOM 2557 C C . TYR A 1 319 ? -2.453 19.354 6.556 1.00 84.25 319 TYR A C 1
ATOM 2559 O O . TYR A 1 319 ? -3.304 19.901 7.295 1.00 84.25 319 TYR A O 1
#

pLDDT: mean 80.55, std 20.35, range [26.44, 97.25]

Secondary structure (DSSP, 8-state):
----------PPPPPP----SS-HHHHHHHGGGS------S------SSPPPSSHHHHHHHHS-HHHHHHHHHHHHHHHHHTT-TT--TTSSEEEETTTEEEE-STT--HHHHHHHHHHHHHSS---PPEEEEE-SSTTS-EEEEEPPSS---TTTGGG--HHHHHHHHHHHHHHHHHHHH-PPSS---BEETTS--EEETTTEEEEEE--BSSHHHHHHHHHHT-S-HHHHHHHHTTTTTS---EEEE-S-----SS-S----GGG-EEEETTHHHHHHHHTTTTT-HHHHHHHHHH-GGGHHHHHHHHHHTTT----

InterPro domains:
  IPR002575 Aminoglycoside phosphotransferase [PF01636] (121-294)
  IPR011009 Protein kinase-like domain superfamily [SSF56112] (121-312)
  IPR051678 Aminoglycoside Phosphotransferase Enzymes [PTHR21310] (110-296)

Sequence (319 aa):
MSKFDDKSKASCPPKWPKEASSNDQLGAQQLRNEPSFHTKSSLVLPSLPIKSTFWLGSLWRSLPSSFRMIAYRCLLYIGEKLKHPNSFGRGRVRRLPFNMYCKFGGLINKDEVLATMFVQANTTIPVPTILDVIGESDEELFVLMSRVPGDPVHGALNRMDAPSLALFESDLRDWLFQLRSLVPLPSTVVGGFLGTPSMQFRIAAWCPIGPYSTKEDLHEDLLRRTEDRSAVESVVKKSHGKPHMLCFTHGDLMQNGRLSGLVDWGSSGWFPEYWDYTGACYANKKYYPRWIEVFSRIFPQYRDELEVDSALWMQINPY